Protein AF-A0A8T4JKY3-F1 (afdb_monomer)

Solvent-accessible surface area (backbone atoms only — not comparable to full-atom values): 20190 Å² total; per-residue (Å²): 104,76,77,50,57,41,21,54,50,43,50,54,49,42,61,64,51,51,77,48,50,68,14,26,30,65,44,53,45,42,74,53,98,48,27,38,34,43,32,32,39,73,95,54,82,44,34,37,38,35,39,51,40,19,42,71,39,55,39,84,76,79,78,89,60,59,92,76,62,51,72,57,37,52,49,47,37,69,52,38,46,66,13,29,29,71,43,67,45,60,51,79,49,42,43,32,43,36,37,34,30,44,26,52,58,93,94,35,83,39,62,33,38,43,37,40,37,29,55,80,80,35,44,42,37,38,32,24,63,48,83,44,92,90,83,46,69,49,70,66,16,23,68,42,52,73,63,78,48,78,56,96,91,52,63,48,52,68,75,37,61,82,73,79,79,91,70,97,61,32,81,91,78,53,55,69,63,64,54,39,54,49,38,71,68,62,79,56,64,26,46,28,58,21,39,12,63,57,58,34,37,34,64,72,49,20,49,49,23,23,56,76,54,74,46,69,50,75,40,52,79,80,48,73,68,60,47,48,47,34,52,56,38,46,51,50,56,74,71,50,81,73,52,17,27,27,46,101,64,36,57,36,50,76,62,56,96,85,59,75,65,52,76,35,92,38,64,30,56,21,43,32,74,69,66,38,79,74,68,95,71,73,48,76,68,52,58,54,53,52,53,54,50,49,49,57,52,51,50,52,50,48,53,50,48,52,50,50,51,49,50,50,52,51,52,48,52,53,49,47,55,47,60,78,39,40,69,63,54,51,48,42,54,49,30,52,73,73,73,44,82,61,85,54,85,42,63,71,49,72,42,84,91,78,71,47,75,43,72,51,81,83,131

Foldseek 3Di:
DQPADFLLSLLQQQVVCQVLQFWAFAFKAAQDLQWIWTWTDDPDIWIWIGGAAGDIFTAPDDDDGDPDGDPVRVVCCLWRHRWGFHGWDDDFSAQKIWTWTWDDDPNDIWTWIWIWHNPPVTKTFIWTWDADPPRDIDGIAGQDMSDWDDDPVDTDDHPHHDDDPDDCDGLVPDDLVSLLVQLVPVPDQWQLVSCCPSHSLHNVRSVVLCVVLVHDRGDRDDDSVSSSSSSVSSVVSSVDQFWWFEDPPAIDRHDDPPDDGHTDPGSNVRCCVVPVPPPPCPDPVNVVVVVVVVVVVVVVVVVVVVVVVVVVVVVVVVVVLCVVCVVLNVQCVVCVVVVHHRPDPQWDDADPVVRDTHGDDDD

Sequence (363 aa):
MKSELSAVDVHFLVRELQKLVGARVQRAYGLSQEEVYFQFHKEGKQLLRVKLPGMAYLAEHRPDFPKNPSGFIMFLRKRLNNARVKAIRQIGMDRIIIFELEGKFQEKIMNYELIIELVAPGNVLLIGQKPVKGGTWSDSVILHLLTPQSYKDRTLRGGIAYEAPPAPTNIKTDDENKLTDFVMNSGMDMLVKALAVGLSLGGEYAELVCKRAGLDKTKAKLEKADIKKAIAEAKKLLDDTAKPLTNEKEAILFPEKTTEGTHHETMSEALEEKFGDLKDESTPSEKKAKKGKKGTILEQQKQQQTGLETSAKENHRRGELIYENYQETQEIINQIKAGEEPSSKLYKKFDKKTGTITLEFKE

Mean predicted aligned error: 12.43 Å

pLDDT: mean 89.05, std 12.74, range [34.06, 98.88]

Nearest PDB structures (foldseek):
  5h3x-assembly1_A  TM=8.282E-01  e=7.490E-15  Streptococcus suis
  8s1u-assembly1_H  TM=7.018E-01  e=3.164E-16  Bacillus subtilis subsp. subtilis str. 168
  7aqd-assembly1_R  TM=6.594E-01  e=6.065E-14  Bacillus subtilis subsp. subtilis str. 168
  7asa-assembly1_0  TM=6.748E-01  e=4.412E-13  Bacillus subtilis subsp. subtilis str. 168
  8aaf-assembly1_a  TM=5.875E-01  e=7.149E-13  Saccharomyces cerevisiae

Radius of gyration: 27.67 Å; Cα contacts (8 Å, |Δi|>4): 592; chains: 1; bounding box: 79×57×60 Å

Structure (mmCIF, N/CA/C/O backbone):
data_AF-A0A8T4JKY3-F1
#
_entry.id   AF-A0A8T4JKY3-F1
#
loop_
_atom_site.group_PDB
_atom_site.id
_atom_site.type_symbol
_atom_site.label_atom_id
_atom_site.label_alt_id
_atom_site.label_comp_id
_atom_site.label_asym_id
_atom_site.label_entity_id
_atom_site.label_seq_id
_atom_site.pdbx_PDB_ins_code
_atom_site.Cartn_x
_atom_site.Cartn_y
_atom_site.Cartn_z
_atom_site.occupancy
_atom_site.B_iso_or_equiv
_atom_site.auth_seq_id
_atom_site.auth_comp_id
_atom_site.auth_asym_id
_atom_site.auth_atom_id
_atom_site.pdbx_PDB_model_num
ATOM 1 N N . MET A 1 1 ? -1.875 13.746 14.838 1.00 54.12 1 MET A N 1
ATOM 2 C CA . MET A 1 1 ? -1.817 13.939 13.379 1.00 54.12 1 MET A CA 1
ATOM 3 C C . MET A 1 1 ? -1.510 12.591 12.776 1.00 54.12 1 MET A C 1
ATOM 5 O O . MET A 1 1 ? -0.463 12.030 13.085 1.00 54.12 1 MET A O 1
ATOM 9 N N . LYS A 1 2 ? -2.436 12.062 11.984 1.00 67.00 2 LYS A N 1
ATOM 10 C CA . LYS A 1 2 ? -2.311 10.784 11.283 1.00 67.00 2 LYS A CA 1
ATOM 11 C C . LYS A 1 2 ? -1.143 10.812 10.288 1.00 67.00 2 LYS A C 1
ATOM 13 O O . LYS A 1 2 ? -1.292 11.269 9.166 1.00 67.00 2 LYS A O 1
ATOM 18 N N . SER A 1 3 ? 0.048 10.401 10.718 1.00 73.06 3 SER A N 1
ATOM 19 C CA . SER A 1 3 ? 1.258 10.403 9.879 1.00 73.06 3 SER A CA 1
ATOM 20 C C . SER A 1 3 ? 1.349 9.191 8.955 1.00 73.06 3 SER A C 1
ATOM 22 O O . SER A 1 3 ? 2.099 9.211 7.985 1.00 73.06 3 SER A O 1
ATOM 24 N N . GLU A 1 4 ? 0.593 8.139 9.263 1.00 88.69 4 GLU A N 1
ATOM 25 C CA . GLU A 1 4 ? 0.579 6.875 8.541 1.00 88.69 4 GLU A CA 1
ATOM 26 C C . GLU A 1 4 ? -0.850 6.336 8.487 1.00 88.69 4 GLU A C 1
ATOM 28 O O . GLU A 1 4 ? -1.637 6.515 9.420 1.00 88.69 4 GLU A O 1
ATOM 33 N N . LEU A 1 5 ? -1.165 5.631 7.409 1.00 93.50 5 LEU A N 1
ATOM 34 C CA . LEU A 1 5 ? -2.368 4.827 7.292 1.00 93.50 5 LEU A CA 1
ATOM 35 C C . LEU A 1 5 ? -2.224 3.573 8.161 1.00 93.50 5 LEU A C 1
ATOM 37 O O . LEU A 1 5 ? -1.173 2.932 8.174 1.00 93.50 5 LEU A O 1
ATOM 41 N N . SER A 1 6 ? -3.282 3.208 8.879 1.00 93.88 6 SER A N 1
ATOM 42 C CA . SER A 1 6 ? -3.463 1.899 9.510 1.00 93.88 6 SER A CA 1
ATOM 43 C C . SER A 1 6 ? -3.889 0.841 8.482 1.00 93.88 6 SER A C 1
ATOM 45 O O . SER A 1 6 ? -4.154 1.137 7.316 1.00 93.88 6 SER A O 1
ATOM 47 N N . ALA A 1 7 ? -3.996 -0.424 8.893 1.00 94.38 7 ALA A N 1
ATOM 48 C CA . ALA A 1 7 ? -4.519 -1.461 8.005 1.00 94.38 7 ALA A CA 1
ATOM 49 C C . ALA A 1 7 ? -6.005 -1.260 7.658 1.00 94.38 7 ALA A C 1
ATOM 51 O O . ALA A 1 7 ? -6.432 -1.624 6.562 1.00 94.38 7 ALA A O 1
ATOM 52 N N . VAL A 1 8 ? -6.786 -0.665 8.564 1.00 96.25 8 VAL A N 1
ATOM 53 C CA . VAL A 1 8 ? -8.189 -0.310 8.305 1.00 96.25 8 VAL A CA 1
ATOM 54 C C . VAL A 1 8 ? -8.259 0.827 7.285 1.00 96.25 8 VAL A C 1
ATOM 56 O O . VAL A 1 8 ? -9.027 0.745 6.335 1.00 96.25 8 VAL A O 1
ATOM 59 N N . ASP A 1 9 ? -7.391 1.832 7.395 1.00 96.88 9 ASP A N 1
ATOM 60 C CA . ASP A 1 9 ? -7.278 2.893 6.386 1.00 96.88 9 ASP A CA 1
ATOM 61 C C . ASP A 1 9 ? -6.956 2.327 4.998 1.00 96.88 9 ASP A C 1
ATOM 63 O O . ASP A 1 9 ? -7.609 2.658 4.012 1.00 96.88 9 ASP A O 1
ATOM 67 N N . VAL A 1 10 ? -5.982 1.413 4.920 1.00 97.62 10 VAL A N 1
ATOM 68 C CA . VAL A 1 10 ? -5.625 0.734 3.665 1.00 97.62 10 VAL A CA 1
ATOM 69 C C . VAL A 1 10 ? -6.796 -0.082 3.117 1.00 97.62 10 VAL A C 1
ATOM 71 O O . VAL A 1 10 ? -6.977 -0.134 1.902 1.00 97.62 10 VAL A O 1
ATOM 74 N N . HIS A 1 11 ? -7.627 -0.680 3.975 1.00 97.50 11 HIS A N 1
ATOM 75 C CA . HIS A 1 11 ? -8.835 -1.371 3.533 1.00 97.50 11 HIS A CA 1
ATOM 76 C C . HIS A 1 11 ? -9.798 -0.426 2.797 1.00 97.50 11 HIS A C 1
ATOM 78 O O . HIS A 1 11 ? -10.242 -0.753 1.692 1.00 97.50 11 HIS A O 1
ATOM 84 N N . PHE A 1 12 ? -10.077 0.750 3.366 1.00 97.88 12 PHE A N 1
ATOM 85 C CA . PHE A 1 12 ? -10.940 1.755 2.737 1.00 97.88 12 PHE A CA 1
ATOM 86 C C . PHE A 1 12 ? -10.311 2.364 1.486 1.00 97.88 12 PHE A C 1
ATOM 88 O O . PHE A 1 12 ? -10.990 2.491 0.466 1.00 97.88 12 PHE A O 1
ATOM 95 N N . LEU A 1 13 ? -9.005 2.628 1.508 1.00 98.19 13 LEU A N 1
ATOM 96 C CA . LEU A 1 13 ? -8.274 3.069 0.327 1.00 98.19 13 LEU A CA 1
ATOM 97 C C . LEU A 1 13 ? -8.373 2.037 -0.805 1.00 98.19 13 LEU A C 1
ATOM 99 O O . LEU A 1 13 ? -8.663 2.395 -1.938 1.00 98.19 13 LEU A O 1
ATOM 103 N N . VAL A 1 14 ? -8.185 0.743 -0.529 1.00 98.44 14 VAL A N 1
ATOM 104 C CA . VAL A 1 14 ? -8.307 -0.310 -1.551 1.00 98.44 14 VAL A CA 1
ATOM 105 C C . VAL A 1 14 ? -9.729 -0.397 -2.110 1.00 98.44 14 VAL A C 1
ATOM 107 O O . VAL A 1 14 ? -9.872 -0.647 -3.309 1.00 98.44 14 VAL A O 1
ATOM 110 N N . ARG A 1 15 ? -10.768 -0.166 -1.291 1.00 97.69 15 ARG A N 1
ATOM 111 C CA . ARG A 1 15 ? -12.161 -0.052 -1.766 1.00 97.69 15 ARG A CA 1
ATOM 112 C C . ARG A 1 15 ? -12.321 1.126 -2.729 1.00 97.69 15 ARG A C 1
ATOM 114 O O . ARG A 1 15 ? -12.889 0.949 -3.802 1.00 97.69 15 ARG A O 1
ATOM 121 N N . GLU A 1 16 ? -11.768 2.288 -2.394 1.00 97.44 16 GLU A N 1
ATOM 122 C CA . GLU A 1 16 ? -11.788 3.468 -3.266 1.00 97.44 16 GLU A CA 1
ATOM 123 C C . GLU A 1 16 ? -11.021 3.226 -4.580 1.00 97.44 16 GLU A C 1
ATOM 125 O O . GLU A 1 16 ? -11.503 3.532 -5.674 1.00 97.44 16 GLU A O 1
ATOM 130 N N . LEU A 1 17 ? -9.848 2.591 -4.493 1.00 98.25 17 LEU A N 1
ATOM 131 C CA . LEU A 1 17 ? -8.998 2.274 -5.639 1.00 98.25 17 LEU A CA 1
ATOM 132 C C . LEU A 1 17 ? -9.634 1.269 -6.606 1.00 98.25 17 LEU A C 1
ATOM 134 O O . LEU A 1 17 ? -9.173 1.187 -7.744 1.00 98.25 17 LEU A O 1
ATOM 138 N N . GLN A 1 18 ? -10.711 0.560 -6.236 1.00 98.06 18 GLN A N 1
ATOM 139 C CA . GLN A 1 18 ? -11.406 -0.359 -7.150 1.00 98.06 18 GLN A CA 1
ATOM 140 C C . GLN A 1 18 ? -11.869 0.322 -8.444 1.00 98.06 18 GLN A C 1
ATOM 142 O O . GLN A 1 18 ? -11.942 -0.336 -9.484 1.00 98.06 18 GLN A O 1
ATOM 147 N N . LYS A 1 19 ? -12.086 1.647 -8.448 1.00 96.56 19 LYS A N 1
ATOM 148 C CA . LYS A 1 19 ? -12.388 2.395 -9.683 1.00 96.56 19 LYS A CA 1
ATOM 149 C C . LYS A 1 19 ? -11.293 2.269 -10.753 1.00 96.56 19 LYS A C 1
ATOM 151 O O . LYS A 1 19 ? -11.585 2.351 -11.950 1.00 96.56 19 LYS A O 1
ATOM 156 N N . LEU A 1 20 ? -10.049 2.000 -10.341 1.00 98.25 20 LEU A N 1
ATOM 157 C CA . LEU A 1 20 ? -8.908 1.756 -11.222 1.00 98.25 20 LEU A CA 1
ATOM 158 C C . LEU A 1 20 ? -8.892 0.350 -11.835 1.00 98.25 20 LEU A C 1
ATOM 160 O O . LEU A 1 20 ? -8.099 0.112 -12.745 1.00 98.25 20 LEU A O 1
ATOM 164 N N . VAL A 1 21 ? -9.740 -0.590 -11.407 1.00 98.56 21 VAL A N 1
ATOM 165 C CA . VAL A 1 21 ? -9.825 -1.902 -12.062 1.00 98.56 21 VAL A CA 1
ATOM 166 C C . VAL A 1 21 ? -10.256 -1.716 -13.519 1.00 98.56 21 VAL A C 1
ATOM 168 O O . VAL A 1 21 ? -11.225 -1.020 -13.838 1.00 98.56 21 VAL A O 1
ATOM 171 N N . GLY A 1 22 ? -9.488 -2.307 -14.432 1.00 98.38 22 GLY A N 1
ATOM 172 C CA . GLY A 1 22 ? -9.610 -2.116 -15.874 1.00 98.38 22 GLY A CA 1
ATOM 173 C C . GLY A 1 22 ? -8.884 -0.888 -16.432 1.00 98.38 22 GLY A C 1
ATOM 174 O O . GLY A 1 22 ? -8.777 -0.783 -17.654 1.00 98.38 22 GLY A O 1
ATOM 175 N N . ALA A 1 23 ? -8.350 0.002 -15.589 1.00 98.50 23 ALA A N 1
ATOM 176 C CA . ALA A 1 23 ? -7.515 1.114 -16.032 1.00 98.50 23 ALA A CA 1
ATOM 177 C C . ALA A 1 23 ? -6.193 0.614 -16.623 1.00 98.50 23 ALA A C 1
ATOM 179 O O . ALA A 1 23 ? -5.734 -0.495 -16.335 1.00 98.50 23 ALA A O 1
ATOM 180 N N . ARG A 1 24 ? -5.551 1.452 -17.436 1.00 98.50 24 ARG A N 1
ATOM 181 C CA . ARG A 1 24 ? -4.208 1.197 -17.962 1.00 98.50 24 ARG A CA 1
ATOM 182 C C . ARG A 1 24 ? -3.172 2.052 -17.255 1.00 98.50 24 ARG A C 1
ATOM 184 O O . ARG A 1 24 ? -3.369 3.255 -17.096 1.00 98.50 24 ARG A O 1
ATOM 191 N N . VAL A 1 25 ? -2.055 1.445 -16.874 1.00 98.44 25 VAL A N 1
ATOM 192 C CA . VAL A 1 25 ? -0.883 2.152 -16.353 1.00 98.44 25 VAL A CA 1
ATOM 193 C C . VAL A 1 25 ? -0.269 2.960 -17.495 1.00 98.44 25 VAL A C 1
ATOM 195 O O . VAL A 1 25 ? 0.212 2.400 -18.477 1.00 98.44 25 VAL A O 1
ATOM 198 N N . GLN A 1 26 ? -0.278 4.285 -17.380 1.00 96.94 26 GLN A N 1
ATOM 199 C CA . GLN A 1 26 ? 0.367 5.164 -18.355 1.00 96.94 26 GLN A CA 1
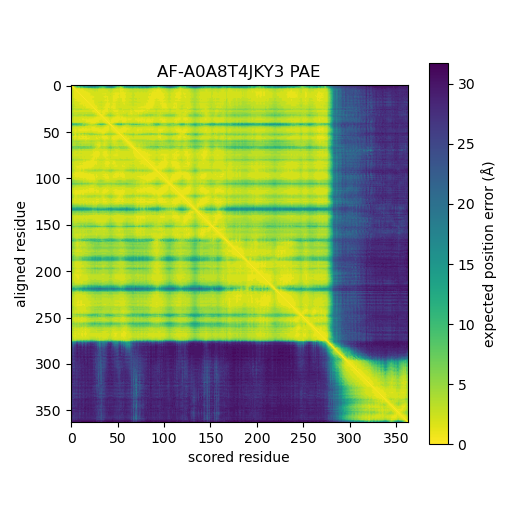ATOM 200 C C . GLN A 1 26 ? 1.837 5.369 -18.016 1.00 96.94 26 GLN A C 1
ATOM 202 O O . GLN A 1 26 ? 2.700 5.288 -18.888 1.00 96.94 26 GLN A O 1
ATOM 207 N N . ARG A 1 27 ? 2.142 5.683 -16.752 1.00 95.81 27 ARG A N 1
ATOM 208 C CA . ARG A 1 27 ? 3.512 6.024 -16.363 1.00 95.81 27 ARG A CA 1
ATOM 209 C C . ARG A 1 27 ? 3.727 5.932 -14.859 1.00 95.81 27 ARG A C 1
ATOM 211 O O . ARG A 1 27 ? 2.878 6.365 -14.091 1.00 95.81 27 ARG A O 1
ATOM 218 N N . ALA A 1 28 ? 4.901 5.450 -14.461 1.00 97.56 28 ALA A N 1
ATOM 219 C CA . ALA A 1 28 ? 5.423 5.612 -13.105 1.00 97.56 28 ALA A CA 1
ATOM 220 C C . ALA A 1 28 ? 6.352 6.837 -13.031 1.00 97.56 28 ALA A C 1
ATOM 222 O O . ALA A 1 28 ? 7.097 7.123 -13.979 1.00 97.56 28 ALA A O 1
ATOM 223 N N . TYR A 1 29 ? 6.352 7.547 -11.912 1.00 96.88 29 TYR A N 1
ATOM 224 C CA . TYR A 1 29 ? 7.250 8.661 -11.614 1.00 96.88 29 TYR A CA 1
ATOM 225 C C . TYR A 1 29 ? 7.860 8.474 -10.225 1.00 96.88 29 TYR A C 1
ATOM 227 O O . TYR A 1 29 ? 7.259 7.837 -9.368 1.00 96.88 29 TYR A O 1
ATOM 235 N N . GLY A 1 30 ? 9.053 9.022 -10.011 1.00 94.56 30 GLY A N 1
ATOM 236 C CA . GLY A 1 30 ? 9.657 9.135 -8.686 1.00 94.56 30 GLY A CA 1
ATOM 237 C C . GLY A 1 30 ? 9.910 10.605 -8.409 1.00 94.56 30 GLY A C 1
ATOM 238 O O . GLY A 1 30 ? 10.508 11.268 -9.255 1.00 94.56 30 GLY A O 1
ATOM 239 N N . LEU A 1 31 ? 9.422 11.102 -7.277 1.00 92.06 31 LEU A N 1
ATOM 240 C CA . LEU A 1 31 ? 9.665 12.463 -6.806 1.00 92.06 31 LEU A CA 1
ATOM 241 C C . LEU A 1 31 ? 10.903 12.507 -5.898 1.00 92.06 31 LEU A C 1
ATOM 243 O O . LEU A 1 31 ? 11.729 13.408 -6.017 1.00 92.06 31 LEU A O 1
ATOM 247 N N . SER A 1 32 ? 11.066 11.494 -5.044 1.00 89.12 32 SER A N 1
ATOM 248 C CA . SER A 1 32 ? 12.215 11.317 -4.149 1.00 89.12 32 SER A CA 1
ATOM 249 C C . SER A 1 32 ? 12.585 9.827 -4.031 1.00 89.12 32 SER A C 1
ATOM 251 O O . SER A 1 32 ? 12.074 8.999 -4.787 1.00 89.12 32 SER A O 1
ATOM 253 N N . GLN A 1 33 ? 13.487 9.469 -3.109 1.00 83.44 33 GLN A N 1
ATOM 254 C CA . GLN A 1 33 ? 13.805 8.061 -2.823 1.00 83.44 33 GLN A CA 1
ATOM 255 C C . GLN A 1 33 ? 12.648 7.302 -2.161 1.00 83.44 33 GLN A C 1
ATOM 257 O O . GLN A 1 33 ? 12.610 6.082 -2.256 1.00 83.44 33 GLN A O 1
ATOM 262 N N . GLU A 1 34 ? 11.710 8.011 -1.533 1.00 88.62 34 GLU A N 1
ATOM 263 C CA . GLU A 1 34 ? 10.604 7.431 -0.762 1.00 88.62 34 GLU A CA 1
ATOM 264 C C . GLU A 1 34 ? 9.237 7.804 -1.345 1.00 88.62 34 GLU A C 1
ATOM 266 O O . GLU A 1 34 ? 8.211 7.342 -0.864 1.00 88.62 34 GLU A O 1
ATOM 271 N N . GLU A 1 35 ? 9.190 8.621 -2.397 1.00 94.31 35 GLU A N 1
ATOM 272 C CA . GLU A 1 35 ? 7.935 9.112 -2.953 1.00 94.31 35 GLU A CA 1
ATOM 273 C C . GLU A 1 35 ? 7.819 8.800 -4.443 1.00 94.31 35 GLU A C 1
ATOM 275 O O . GLU A 1 35 ? 8.592 9.294 -5.274 1.00 94.31 35 GLU A O 1
ATOM 280 N N . VAL A 1 36 ? 6.836 7.967 -4.781 1.00 96.75 36 VAL A N 1
ATOM 281 C CA . VAL A 1 36 ? 6.567 7.494 -6.139 1.00 96.75 36 VAL A CA 1
ATOM 282 C C . VAL A 1 36 ? 5.115 7.737 -6.519 1.00 96.75 36 VAL A C 1
ATOM 284 O O . VAL A 1 36 ? 4.221 7.756 -5.679 1.00 96.75 36 VAL A O 1
ATOM 287 N N . TYR A 1 37 ? 4.881 7.915 -7.813 1.00 98.12 37 TYR A N 1
ATOM 288 C CA . TYR A 1 37 ? 3.555 8.162 -8.356 1.00 98.12 37 TYR A CA 1
ATOM 289 C C . TYR A 1 37 ? 3.254 7.202 -9.499 1.00 98.12 37 TYR A C 1
ATOM 291 O O . TYR A 1 37 ? 4.103 6.965 -10.365 1.00 98.12 37 TYR A O 1
ATOM 299 N N . PHE A 1 38 ? 2.023 6.707 -9.552 1.00 98.50 38 PHE A N 1
ATOM 300 C CA . PHE A 1 38 ? 1.518 5.873 -10.636 1.00 98.50 38 PHE A CA 1
ATOM 301 C C . PHE A 1 38 ? 0.353 6.571 -11.321 1.00 98.50 38 PHE A C 1
ATOM 303 O O . PHE A 1 38 ? -0.687 6.819 -10.720 1.00 98.50 38 PHE A O 1
ATOM 310 N N . GLN A 1 39 ? 0.531 6.890 -12.597 1.00 98.25 39 GLN A N 1
ATOM 311 C CA . GLN A 1 39 ? -0.513 7.481 -13.417 1.00 98.25 39 GLN A CA 1
ATOM 312 C C . GLN A 1 39 ? -1.249 6.383 -14.178 1.00 98.25 39 GLN A C 1
ATOM 314 O O . GLN A 1 39 ? -0.643 5.639 -14.956 1.00 98.25 39 GLN A O 1
ATOM 319 N N . PHE A 1 40 ? -2.560 6.337 -13.990 1.00 98.38 40 PHE A N 1
ATOM 320 C CA . PHE A 1 40 ? -3.485 5.425 -14.645 1.00 98.38 40 PHE A CA 1
ATOM 321 C C . PHE A 1 40 ? -4.444 6.190 -15.559 1.00 98.38 40 PHE A C 1
ATOM 323 O O . PHE A 1 40 ? -4.656 7.395 -15.402 1.00 98.38 40 PHE A O 1
ATOM 330 N N . HIS A 1 41 ? -5.041 5.476 -16.510 1.00 97.25 41 HIS A N 1
ATOM 331 C CA . HIS A 1 41 ? -6.078 6.007 -17.383 1.00 97.25 41 HIS A CA 1
ATOM 332 C C . HIS A 1 41 ? -7.217 5.013 -17.600 1.00 97.25 41 HIS A C 1
ATOM 334 O O . HIS A 1 41 ? -6.973 3.861 -17.969 1.00 97.25 41 HIS A O 1
ATOM 340 N N . LYS A 1 42 ? -8.452 5.480 -17.393 1.00 90.00 42 LYS A N 1
ATOM 341 C CA . LYS A 1 42 ? -9.693 4.750 -17.694 1.00 90.00 42 LYS A CA 1
ATOM 342 C C . LYS A 1 42 ? -10.734 5.711 -18.272 1.00 90.00 42 LYS A C 1
ATOM 344 O O . LYS A 1 42 ? -10.895 5.760 -19.481 1.00 90.00 42 LYS A O 1
ATOM 349 N N . GLU A 1 43 ? -11.320 6.543 -17.417 1.00 90.06 43 GLU A N 1
ATOM 350 C CA . GLU A 1 43 ? -12.267 7.620 -17.754 1.00 90.06 43 GLU A CA 1
ATOM 351 C C . GLU A 1 43 ? -11.657 8.972 -17.356 1.00 90.06 43 GLU A C 1
ATOM 353 O O . GLU A 1 43 ? -12.209 9.745 -16.585 1.00 90.06 43 GLU A O 1
ATOM 358 N N . GLY A 1 44 ? -10.424 9.210 -17.808 1.00 92.19 44 GLY A N 1
ATOM 359 C CA . GLY A 1 44 ? -9.602 10.332 -17.353 1.00 92.19 44 GLY A CA 1
ATOM 360 C C . GLY A 1 44 ? -8.303 9.874 -16.703 1.00 92.19 44 GLY A C 1
ATOM 361 O O . GLY A 1 44 ? -7.998 8.679 -16.645 1.00 92.19 44 GLY A O 1
ATOM 362 N N . LYS A 1 45 ? -7.473 10.839 -16.305 1.00 95.06 45 LYS A N 1
ATOM 363 C CA . LYS A 1 45 ? -6.206 10.566 -15.617 1.00 95.06 45 LYS A CA 1
ATOM 364 C C . LYS A 1 45 ? -6.485 10.377 -14.130 1.00 95.06 45 LYS A C 1
ATOM 366 O O . LYS A 1 45 ? -7.267 11.121 -13.553 1.00 95.06 45 LYS A O 1
ATOM 371 N N . GLN A 1 46 ? -5.844 9.385 -13.532 1.00 97.06 46 GLN A N 1
ATOM 372 C CA . GLN A 1 46 ? -5.843 9.154 -12.090 1.00 97.06 46 GLN A CA 1
ATOM 373 C C . GLN A 1 46 ? -4.390 9.033 -11.650 1.00 97.06 46 GLN A C 1
ATOM 375 O O . GLN A 1 46 ? -3.607 8.350 -12.318 1.00 97.06 46 GLN A O 1
ATOM 380 N N . LEU A 1 47 ? -4.013 9.709 -10.573 1.00 97.44 47 LEU A N 1
ATOM 381 C CA . LEU A 1 47 ? -2.632 9.772 -10.119 1.00 97.44 47 LEU A CA 1
ATOM 382 C C . LEU A 1 47 ? -2.547 9.224 -8.696 1.00 97.44 47 LEU A C 1
ATOM 384 O O . LEU A 1 47 ? -2.922 9.892 -7.751 1.00 97.44 47 LEU A O 1
ATOM 388 N N . LEU A 1 48 ? -2.054 8.002 -8.530 1.00 98.31 48 LEU A N 1
ATOM 389 C CA . LEU A 1 48 ? -1.794 7.445 -7.205 1.00 98.31 48 LEU A CA 1
ATOM 390 C C . LEU A 1 48 ? -0.463 7.991 -6.690 1.00 98.31 48 LEU A C 1
ATOM 392 O O . LEU A 1 48 ? 0.575 7.700 -7.288 1.00 98.31 48 LEU A O 1
ATOM 396 N N . ARG A 1 49 ? -0.490 8.738 -5.588 1.00 97.81 49 ARG A N 1
ATOM 397 C CA . ARG A 1 49 ? 0.687 9.118 -4.803 1.00 97.81 49 ARG A CA 1
ATOM 398 C C . ARG A 1 49 ? 0.979 8.016 -3.793 1.00 97.81 49 ARG A C 1
ATOM 400 O O . ARG A 1 49 ? 0.070 7.521 -3.133 1.00 97.81 49 ARG A O 1
ATOM 407 N N . VAL A 1 50 ? 2.247 7.648 -3.660 1.00 97.94 50 VAL A N 1
ATOM 408 C CA . VAL A 1 50 ? 2.753 6.732 -2.634 1.00 97.94 50 VAL A CA 1
ATOM 409 C C . VAL A 1 50 ? 3.949 7.405 -1.982 1.00 97.94 50 VAL A C 1
ATOM 411 O O . VAL A 1 50 ? 4.973 7.610 -2.633 1.00 97.94 50 VAL A O 1
ATOM 414 N N . LYS A 1 51 ? 3.819 7.748 -0.704 1.00 95.44 51 LYS A N 1
ATOM 415 C CA . LYS A 1 51 ? 4.874 8.340 0.115 1.00 95.44 51 LYS A CA 1
ATOM 416 C C . LYS A 1 51 ? 5.209 7.364 1.233 1.00 95.44 51 LYS A C 1
ATOM 418 O O . LYS A 1 51 ? 4.395 7.097 2.115 1.00 95.44 51 LYS A O 1
ATOM 423 N N . LEU A 1 52 ? 6.391 6.779 1.127 1.00 94.00 52 LEU A N 1
ATOM 424 C CA . LEU A 1 52 ? 6.877 5.752 2.022 1.00 94.00 52 LEU A CA 1
ATOM 425 C C . LEU A 1 52 ? 7.591 6.353 3.242 1.00 94.00 52 LEU A C 1
ATOM 427 O O . LEU A 1 52 ? 8.213 7.407 3.129 1.00 94.00 52 LEU A O 1
ATOM 431 N N . PRO A 1 53 ? 7.564 5.630 4.370 1.00 91.94 53 PRO A N 1
ATOM 432 C CA . PRO A 1 53 ? 6.521 4.664 4.703 1.00 91.94 53 PRO A CA 1
ATOM 433 C C . PRO A 1 53 ? 5.182 5.371 4.978 1.00 91.94 53 PRO A C 1
ATOM 435 O O . PRO A 1 53 ? 5.127 6.560 5.279 1.00 91.94 53 PRO A O 1
ATOM 438 N N . GLY A 1 54 ? 4.091 4.612 4.910 1.00 91.31 54 GLY A N 1
ATOM 439 C CA . GLY A 1 54 ? 2.859 4.974 5.605 1.00 91.31 54 GLY A CA 1
ATOM 440 C C . GLY A 1 54 ? 1.748 5.638 4.799 1.00 91.31 54 GLY A C 1
ATOM 441 O O . GLY A 1 54 ? 0.617 5.555 5.260 1.00 91.31 54 GLY A O 1
ATOM 442 N N . MET A 1 55 ? 1.982 6.244 3.631 1.00 94.31 55 MET A N 1
ATOM 443 C CA . MET A 1 55 ? 0.932 7.019 2.952 1.00 94.31 55 MET A CA 1
ATOM 444 C C . MET A 1 55 ? 0.741 6.632 1.483 1.00 94.31 55 MET A C 1
ATOM 446 O O . MET A 1 55 ? 1.694 6.532 0.711 1.00 94.31 55 MET A O 1
ATOM 450 N N . ALA A 1 56 ? -0.516 6.470 1.076 1.00 97.25 56 ALA A N 1
ATOM 451 C CA . ALA A 1 56 ? -0.907 6.368 -0.323 1.00 97.25 56 ALA A CA 1
ATOM 452 C C . ALA A 1 56 ? -2.330 6.902 -0.514 1.00 97.25 56 ALA A C 1
ATOM 454 O O . ALA A 1 56 ? -3.173 6.688 0.350 1.00 97.25 56 ALA A O 1
ATOM 455 N N . TYR A 1 57 ? -2.590 7.588 -1.624 1.00 97.31 57 TYR A N 1
ATOM 456 C CA . TYR A 1 57 ? -3.923 8.070 -2.001 1.00 97.31 57 TYR A CA 1
ATOM 457 C C . TYR A 1 57 ? -3.935 8.568 -3.449 1.00 97.31 57 TYR A C 1
ATOM 459 O O . TYR A 1 57 ? -2.880 8.755 -4.066 1.00 97.31 57 TYR A O 1
ATOM 467 N N . LEU A 1 58 ? -5.123 8.751 -4.022 1.00 97.31 58 LEU A N 1
ATOM 468 C CA . LEU A 1 58 ? -5.271 9.370 -5.335 1.00 97.31 58 LEU A CA 1
ATOM 469 C C . LEU A 1 58 ? -5.093 10.879 -5.216 1.00 97.31 58 LEU A C 1
ATOM 471 O O . LEU A 1 58 ? -5.958 11.573 -4.705 1.00 97.31 58 LEU A O 1
ATOM 475 N N . ALA A 1 59 ? -3.956 11.365 -5.688 1.00 95.12 59 ALA A N 1
ATOM 476 C CA . ALA A 1 59 ? -3.630 12.772 -5.666 1.00 95.12 59 ALA A CA 1
ATOM 477 C C . ALA A 1 59 ? -4.346 13.534 -6.781 1.00 95.12 59 ALA A C 1
ATOM 479 O O . ALA A 1 59 ? -4.441 13.066 -7.926 1.00 95.12 59 ALA A O 1
ATOM 480 N N . GLU A 1 60 ? -4.775 14.745 -6.451 1.00 91.50 60 GLU A N 1
ATOM 481 C CA . GLU A 1 60 ? -5.256 15.722 -7.427 1.00 91.50 60 GLU A CA 1
ATOM 482 C C . GLU A 1 60 ? -4.090 16.536 -7.988 1.00 91.50 60 GLU A C 1
ATOM 484 O O . GLU A 1 60 ? -4.003 16.779 -9.199 1.00 91.50 60 GLU A O 1
ATOM 489 N N . HIS A 1 61 ? -3.145 16.911 -7.121 1.00 88.44 61 HIS A N 1
ATOM 490 C CA . HIS A 1 61 ? -1.965 17.649 -7.525 1.00 88.44 61 HIS A CA 1
ATOM 491 C C . HIS A 1 61 ? -0.928 16.737 -8.190 1.00 88.44 61 HIS A C 1
ATOM 493 O O . HIS A 1 61 ? -0.519 15.695 -7.671 1.00 88.44 61 HIS A O 1
ATOM 499 N N . ARG A 1 62 ? -0.434 17.169 -9.354 1.00 90.06 62 ARG A N 1
ATOM 500 C CA . ARG A 1 62 ? 0.701 16.543 -10.033 1.00 90.06 62 ARG A CA 1
ATOM 501 C C . ARG A 1 62 ? 1.939 17.429 -9.871 1.00 90.06 62 ARG A C 1
ATOM 503 O O . ARG A 1 62 ? 2.012 18.436 -10.577 1.00 90.06 62 ARG A O 1
ATOM 510 N N . PRO A 1 63 ? 2.927 17.035 -9.049 1.00 91.12 63 PRO A N 1
ATOM 511 C CA . PRO A 1 63 ? 4.134 17.827 -8.868 1.00 91.12 63 PRO A CA 1
ATOM 512 C C . PRO A 1 63 ? 5.046 17.765 -10.098 1.00 91.12 63 PRO A C 1
ATOM 514 O O . PRO A 1 63 ? 4.916 16.902 -10.982 1.00 91.12 63 PRO A O 1
ATOM 517 N N . ASP A 1 64 ? 6.030 18.658 -10.120 1.00 89.88 64 ASP A N 1
ATOM 518 C CA . ASP A 1 64 ? 7.111 18.615 -11.094 1.00 89.88 64 ASP A CA 1
ATOM 519 C C . ASP A 1 64 ? 8.098 17.496 -10.759 1.00 89.88 64 ASP A C 1
ATOM 521 O O . ASP A 1 64 ? 8.857 17.541 -9.791 1.00 89.88 64 ASP A O 1
ATOM 525 N N . PHE A 1 65 ? 8.100 16.461 -11.596 1.00 91.12 65 PHE A N 1
ATOM 526 C CA . PHE A 1 65 ? 9.003 15.330 -11.426 1.00 91.12 65 PHE A CA 1
ATOM 527 C C . PHE A 1 65 ? 10.424 15.649 -11.919 1.00 91.12 65 PHE A C 1
ATOM 529 O O . PHE A 1 65 ? 10.584 16.294 -12.963 1.00 91.12 65 PHE A O 1
ATOM 536 N N . PRO A 1 66 ? 11.470 15.113 -11.260 1.00 87.62 66 PRO A N 1
ATOM 537 C CA . PRO A 1 66 ? 12.839 15.169 -11.757 1.00 87.62 66 PRO A CA 1
ATOM 538 C C . PRO A 1 66 ? 12.953 14.679 -13.207 1.00 87.62 66 PRO A C 1
ATOM 540 O O . PRO A 1 66 ? 12.354 13.670 -13.594 1.00 87.62 66 PRO A O 1
ATOM 543 N N . LYS A 1 67 ? 13.781 15.364 -14.008 1.00 86.25 67 LYS A N 1
ATOM 544 C CA . LYS A 1 67 ? 14.009 15.014 -15.424 1.00 86.25 67 LYS A CA 1
ATOM 545 C C . LYS A 1 67 ? 14.588 13.605 -15.591 1.00 86.25 67 LYS A C 1
ATOM 547 O O . LYS A 1 67 ? 14.204 12.892 -16.517 1.00 86.25 67 LYS A O 1
ATOM 552 N N . ASN A 1 68 ? 15.468 13.204 -14.672 1.00 87.00 68 ASN A N 1
ATOM 553 C CA . ASN A 1 68 ? 16.155 11.917 -14.691 1.00 87.00 68 ASN A CA 1
ATOM 554 C C . ASN A 1 68 ? 15.530 10.974 -13.647 1.00 87.00 68 ASN A C 1
ATOM 556 O O . ASN A 1 68 ? 15.824 11.109 -12.459 1.00 87.00 68 ASN A O 1
ATOM 560 N N . PRO A 1 69 ? 14.646 10.045 -14.053 1.00 88.44 69 PRO A N 1
ATOM 561 C CA . PRO A 1 69 ? 14.061 9.066 -13.140 1.00 88.44 69 PRO A CA 1
ATOM 562 C C . PRO A 1 69 ? 15.109 8.061 -12.641 1.00 88.44 69 PRO A C 1
ATOM 564 O O . PRO A 1 69 ? 16.081 7.770 -13.336 1.00 88.44 69 PRO A O 1
ATOM 567 N N . SER A 1 70 ? 14.870 7.464 -11.471 1.00 90.75 70 SER A N 1
ATOM 568 C CA . SER A 1 70 ? 15.707 6.368 -10.971 1.00 90.75 70 SER A CA 1
ATOM 569 C C . SER A 1 70 ? 15.613 5.120 -11.862 1.00 90.75 70 SER A C 1
ATOM 571 O O . SER A 1 70 ? 14.631 4.923 -12.590 1.00 90.75 70 SER A O 1
ATOM 573 N N . GLY A 1 71 ? 16.613 4.235 -11.766 1.00 91.69 71 GLY A N 1
ATOM 574 C CA . GLY A 1 71 ? 16.638 2.971 -12.514 1.00 91.69 71 GLY A CA 1
ATOM 575 C C . GLY A 1 71 ? 15.402 2.103 -12.261 1.00 91.69 71 GLY A C 1
ATOM 576 O O . GLY A 1 71 ? 14.832 1.556 -13.205 1.00 91.69 71 GLY A O 1
ATOM 577 N N . PHE A 1 72 ? 14.909 2.070 -11.019 1.00 95.50 72 PHE A N 1
ATOM 578 C CA . PHE A 1 72 ? 13.664 1.384 -10.674 1.00 95.50 72 PHE A CA 1
ATOM 579 C C . PHE A 1 72 ? 12.448 1.984 -11.397 1.00 95.50 72 PHE A C 1
ATOM 581 O O . PHE A 1 72 ? 11.673 1.254 -12.010 1.00 95.50 72 PHE A O 1
ATOM 588 N N . ILE A 1 73 ? 12.302 3.314 -11.420 1.00 96.94 73 ILE A N 1
ATOM 589 C CA . ILE A 1 73 ? 11.195 3.970 -12.135 1.00 96.94 73 ILE A CA 1
ATOM 590 C C . ILE A 1 73 ? 11.274 3.705 -13.643 1.00 96.94 73 ILE A C 1
ATOM 592 O O . ILE A 1 73 ? 10.251 3.448 -14.282 1.00 96.94 73 ILE A O 1
ATOM 596 N N . MET A 1 74 ? 12.473 3.727 -14.231 1.00 96.19 74 MET A N 1
ATOM 597 C CA . MET A 1 74 ? 12.660 3.345 -15.636 1.00 96.19 74 MET A CA 1
ATOM 598 C C . MET A 1 74 ? 12.288 1.882 -15.887 1.00 96.19 74 MET A C 1
ATOM 600 O O . MET A 1 74 ? 11.649 1.578 -16.897 1.00 96.19 74 MET A O 1
ATOM 604 N N . PHE A 1 75 ? 12.635 0.987 -14.963 1.00 97.06 75 PHE A N 1
ATOM 605 C CA . PHE A 1 75 ? 12.272 -0.422 -15.030 1.00 97.06 75 PHE A CA 1
ATOM 606 C C . PHE A 1 75 ? 10.751 -0.618 -15.023 1.00 97.06 75 PHE A C 1
ATOM 608 O O . PHE A 1 75 ? 10.218 -1.294 -15.907 1.00 97.06 75 PHE A O 1
ATOM 615 N N . LEU A 1 76 ? 10.044 0.038 -14.096 1.00 97.88 76 LEU A N 1
ATOM 616 C CA . LEU A 1 76 ? 8.580 0.028 -14.041 1.00 97.88 76 LEU A CA 1
ATOM 617 C C . LEU A 1 76 ? 7.972 0.554 -15.342 1.00 97.88 76 LEU A C 1
ATOM 619 O O . LEU A 1 76 ? 7.096 -0.093 -15.905 1.00 97.88 76 LEU A O 1
ATOM 623 N N . ARG A 1 77 ? 8.474 1.677 -15.877 1.00 97.00 77 ARG A N 1
ATOM 624 C CA . ARG A 1 77 ? 8.013 2.217 -17.170 1.00 97.00 77 ARG A CA 1
ATOM 625 C C . ARG A 1 77 ? 8.178 1.204 -18.300 1.00 97.00 77 ARG A C 1
ATOM 627 O O . ARG A 1 77 ? 7.265 1.046 -19.096 1.00 97.00 77 ARG A O 1
ATOM 634 N N . LYS A 1 78 ? 9.305 0.492 -18.365 1.00 95.69 78 LYS A N 1
ATOM 635 C CA . LYS A 1 78 ? 9.552 -0.517 -19.408 1.00 95.69 78 LYS A CA 1
ATOM 636 C C . LYS A 1 78 ? 8.609 -1.722 -19.299 1.00 95.69 78 LYS A C 1
ATOM 638 O O . LYS A 1 78 ? 8.240 -2.289 -20.321 1.00 95.69 78 LYS A O 1
ATOM 643 N N . ARG A 1 79 ? 8.264 -2.143 -18.079 1.00 95.81 79 ARG A N 1
ATOM 644 C CA . ARG A 1 79 ? 7.474 -3.361 -17.821 1.00 95.81 79 ARG A CA 1
ATOM 645 C C . ARG A 1 79 ? 5.967 -3.130 -17.801 1.00 95.81 79 ARG A C 1
ATOM 647 O O . ARG A 1 79 ? 5.223 -3.993 -18.253 1.00 95.81 79 ARG A O 1
ATOM 654 N N . LEU A 1 80 ? 5.539 -1.993 -17.261 1.00 97.75 80 LEU A N 1
ATOM 655 C CA . LEU A 1 80 ? 4.140 -1.702 -16.957 1.00 97.75 80 LEU A CA 1
ATOM 656 C C . LEU A 1 80 ? 3.487 -0.736 -17.939 1.00 97.75 80 LEU A C 1
ATOM 658 O O . LEU A 1 80 ? 2.302 -0.459 -17.789 1.00 97.75 80 LEU A O 1
ATOM 662 N N . ASN A 1 81 ? 4.212 -0.197 -18.924 1.00 94.81 81 ASN A N 1
ATOM 663 C CA . ASN A 1 81 ? 3.598 0.700 -19.899 1.00 94.81 81 ASN A CA 1
ATOM 664 C C . ASN A 1 81 ? 2.396 0.025 -20.570 1.00 94.81 81 ASN A C 1
ATOM 666 O O . ASN A 1 81 ? 2.522 -1.049 -21.158 1.00 94.81 81 ASN A O 1
ATOM 670 N N . ASN A 1 82 ? 1.242 0.681 -20.483 1.00 96.94 82 ASN A N 1
ATOM 671 C CA . ASN A 1 82 ? -0.034 0.208 -21.003 1.00 96.94 82 ASN A CA 1
ATOM 672 C C . ASN A 1 82 ? -0.541 -1.113 -20.383 1.00 96.94 82 ASN A C 1
ATOM 674 O O . ASN A 1 82 ? -1.472 -1.715 -20.922 1.00 96.94 82 ASN A O 1
ATOM 678 N N . ALA A 1 83 ? 0.034 -1.564 -19.261 1.00 98.44 83 ALA A N 1
ATOM 679 C CA . ALA A 1 83 ? -0.467 -2.722 -18.527 1.00 98.44 83 ALA A CA 1
ATOM 680 C C . ALA A 1 83 ? -1.854 -2.418 -17.948 1.00 98.44 83 ALA A C 1
ATOM 682 O O . ALA A 1 83 ? -2.102 -1.323 -17.439 1.00 98.44 83 ALA A O 1
ATOM 683 N N . ARG A 1 84 ? -2.768 -3.380 -18.039 1.00 98.69 84 ARG A N 1
ATOM 684 C CA . ARG A 1 84 ? -4.134 -3.280 -17.531 1.00 98.69 84 ARG A CA 1
ATOM 685 C C . ARG A 1 84 ? -4.181 -3.729 -16.078 1.00 98.69 84 ARG A C 1
ATOM 687 O O . ARG A 1 84 ? -3.701 -4.810 -15.759 1.00 98.69 84 ARG A O 1
ATOM 694 N N . VAL A 1 85 ? -4.828 -2.944 -15.226 1.00 98.81 85 VAL A N 1
ATOM 695 C CA . VAL A 1 85 ? -5.157 -3.345 -13.857 1.00 98.81 85 VAL A CA 1
ATOM 696 C C . VAL A 1 85 ? -6.255 -4.406 -13.897 1.00 98.81 85 VAL A C 1
ATOM 698 O O . VAL A 1 85 ? -7.346 -4.153 -14.413 1.00 98.81 85 VAL A O 1
ATOM 701 N N . LYS A 1 86 ? -5.962 -5.597 -13.379 1.00 98.75 86 LYS A N 1
ATOM 702 C CA . LYS A 1 86 ? -6.883 -6.738 -13.312 1.00 98.75 86 LYS A CA 1
ATOM 703 C C . LYS A 1 86 ? -7.607 -6.788 -11.976 1.00 98.75 86 LYS A C 1
ATOM 705 O O . LYS A 1 86 ? -8.822 -6.941 -11.965 1.00 98.75 86 LYS A O 1
ATOM 710 N N . ALA A 1 87 ? -6.870 -6.595 -10.890 1.00 98.81 87 ALA A N 1
ATOM 711 C CA . ALA A 1 87 ? -7.403 -6.552 -9.539 1.00 98.81 87 ALA A CA 1
ATOM 712 C C . ALA A 1 87 ? -6.532 -5.661 -8.651 1.00 98.81 87 ALA A C 1
ATOM 714 O O . ALA A 1 87 ? -5.359 -5.417 -8.945 1.00 98.81 87 ALA A O 1
ATOM 715 N N . ILE A 1 88 ? -7.123 -5.169 -7.565 1.00 98.81 88 ILE A N 1
ATOM 716 C CA . ILE A 1 88 ? -6.419 -4.443 -6.509 1.00 98.81 88 ILE A 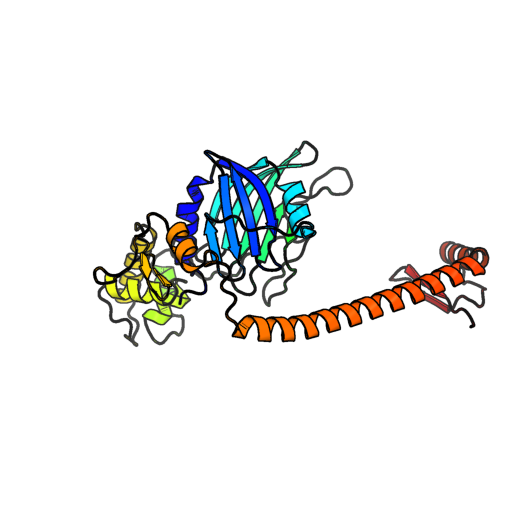CA 1
ATOM 717 C C . ILE A 1 88 ? -6.888 -5.027 -5.189 1.00 98.81 88 ILE A C 1
ATOM 719 O O . ILE A 1 88 ? -8.092 -5.077 -4.933 1.00 98.81 88 ILE A O 1
ATOM 723 N N . ARG A 1 89 ? -5.952 -5.468 -4.354 1.00 98.00 89 ARG A N 1
ATOM 724 C CA . ARG A 1 89 ? -6.265 -6.101 -3.073 1.00 98.00 89 ARG A CA 1
ATOM 725 C C . ARG A 1 89 ? -5.293 -5.682 -1.985 1.00 98.00 89 ARG A C 1
ATOM 727 O O . ARG A 1 89 ? -4.152 -5.317 -2.250 1.00 98.00 89 ARG A O 1
ATOM 734 N N . GLN A 1 90 ? -5.760 -5.777 -0.751 1.00 97.12 90 GLN A N 1
ATOM 735 C CA . GLN A 1 90 ? -4.931 -5.703 0.444 1.00 97.12 90 GLN A CA 1
ATOM 736 C C . GLN A 1 90 ? -4.472 -7.115 0.827 1.00 97.12 90 GLN A C 1
ATOM 738 O O . GLN A 1 90 ? -5.245 -8.066 0.685 1.00 97.12 90 GLN A O 1
ATOM 743 N N . ILE A 1 91 ? -3.252 -7.267 1.346 1.00 93.94 91 ILE A N 1
ATOM 744 C CA . ILE A 1 91 ? -2.846 -8.525 1.991 1.00 93.94 91 ILE A CA 1
ATOM 745 C C . ILE A 1 91 ? -3.398 -8.546 3.420 1.00 93.94 91 ILE A C 1
ATOM 747 O O . ILE A 1 91 ? -2.970 -7.764 4.265 1.00 93.94 91 ILE A O 1
ATOM 751 N N . GLY A 1 92 ? -4.353 -9.441 3.685 1.00 90.38 92 GLY A N 1
ATOM 752 C CA . GLY A 1 92 ? -4.949 -9.624 5.011 1.00 90.38 92 GLY A CA 1
ATOM 753 C C . GLY A 1 92 ? -5.473 -8.324 5.634 1.00 90.38 92 GLY A C 1
ATOM 754 O O . GLY A 1 92 ? -6.258 -7.593 5.019 1.00 90.38 92 GLY A O 1
ATOM 755 N N . MET A 1 93 ? -5.015 -8.056 6.858 1.00 91.88 93 MET A N 1
ATOM 756 C CA . MET A 1 93 ? -5.135 -6.772 7.557 1.00 91.88 93 MET A CA 1
ATOM 757 C C . MET A 1 93 ? -3.750 -6.155 7.789 1.00 91.88 93 MET A C 1
ATOM 759 O O . MET A 1 93 ? -3.442 -5.676 8.875 1.00 91.88 93 MET A O 1
ATOM 763 N N . ASP A 1 94 ? -2.907 -6.173 6.758 1.00 92.75 94 ASP A N 1
ATOM 764 C CA . ASP A 1 94 ? -1.616 -5.489 6.753 1.00 92.75 94 ASP A CA 1
ATOM 765 C C . ASP A 1 94 ? -1.665 -4.245 5.851 1.00 92.75 94 ASP A C 1
ATOM 767 O O . ASP A 1 94 ? -2.572 -4.062 5.034 1.00 92.75 94 ASP A O 1
ATOM 771 N N . ARG A 1 95 ? -0.680 -3.360 5.973 1.00 95.62 95 ARG A N 1
ATOM 772 C CA . ARG A 1 95 ? -0.567 -2.118 5.201 1.00 95.62 95 ARG A CA 1
ATOM 773 C C . ARG A 1 95 ? 0.158 -2.362 3.880 1.00 95.62 95 ARG A C 1
ATOM 775 O O . ARG A 1 95 ? 1.125 -1.677 3.546 1.00 95.62 95 ARG A O 1
ATOM 782 N N . ILE A 1 96 ? -0.302 -3.377 3.151 1.00 97.56 96 ILE A N 1
ATOM 783 C CA . ILE A 1 96 ? 0.280 -3.822 1.886 1.00 97.56 96 ILE A CA 1
ATOM 784 C C . ILE A 1 96 ? -0.805 -3.874 0.818 1.00 97.56 96 ILE A C 1
ATOM 786 O O . ILE A 1 96 ? -1.808 -4.575 0.972 1.00 97.56 96 ILE A O 1
ATOM 790 N N . ILE A 1 97 ? -0.578 -3.146 -0.273 1.00 98.69 97 ILE A N 1
ATOM 791 C CA . ILE A 1 97 ? -1.476 -3.069 -1.426 1.00 98.69 97 ILE A CA 1
ATOM 792 C C . ILE A 1 97 ? -0.828 -3.812 -2.591 1.00 98.69 97 ILE A C 1
ATOM 794 O O . ILE A 1 97 ? 0.334 -3.570 -2.916 1.00 98.69 97 ILE A O 1
ATOM 798 N N . ILE A 1 98 ? -1.590 -4.689 -3.238 1.00 98.81 98 ILE A N 1
ATOM 799 C CA . ILE A 1 98 ? -1.186 -5.391 -4.454 1.00 98.81 98 ILE A CA 1
ATOM 800 C C . ILE A 1 98 ? -2.077 -4.941 -5.602 1.00 98.81 98 ILE A C 1
ATOM 802 O O . ILE A 1 98 ? -3.300 -5.066 -5.539 1.00 98.81 98 ILE A O 1
ATOM 806 N N . PHE A 1 99 ? -1.441 -4.471 -6.671 1.00 98.88 99 PHE A N 1
ATOM 807 C CA . PHE A 1 99 ? -2.056 -4.334 -7.983 1.00 98.88 99 PHE A CA 1
ATOM 808 C C . PHE A 1 99 ? -1.666 -5.542 -8.831 1.00 98.88 99 PHE A C 1
ATOM 810 O O . PHE A 1 99 ? -0.489 -5.731 -9.140 1.00 98.88 99 PHE A O 1
ATOM 817 N N . GLU A 1 100 ? -2.654 -6.323 -9.249 1.00 98.81 100 GLU A N 1
ATOM 818 C CA . GLU A 1 100 ? -2.481 -7.370 -10.251 1.00 98.81 100 GLU A CA 1
ATOM 819 C C . GLU A 1 100 ? -2.625 -6.740 -11.635 1.00 98.81 100 GLU A C 1
ATOM 821 O O . GLU A 1 100 ? -3.634 -6.098 -11.946 1.00 98.81 100 GLU A O 1
ATOM 826 N N . LEU A 1 101 ? -1.594 -6.879 -12.462 1.00 98.81 101 LEU A N 1
ATOM 827 C CA . LEU A 1 101 ? -1.466 -6.187 -13.738 1.00 98.81 101 LEU A CA 1
ATOM 828 C C . LEU A 1 101 ? -1.208 -7.190 -14.863 1.00 98.81 101 LEU A C 1
ATOM 830 O O . LEU A 1 101 ? -0.389 -8.092 -14.730 1.00 98.81 101 LEU A O 1
ATOM 834 N N . GLU A 1 102 ? -1.841 -6.979 -16.009 1.00 98.62 102 GLU A N 1
ATOM 835 C CA . GLU A 1 102 ? -1.602 -7.743 -17.234 1.00 98.62 102 GLU A CA 1
ATOM 836 C C . GLU A 1 102 ? -1.007 -6.805 -18.286 1.00 98.62 102 GLU A C 1
ATOM 838 O O . GLU A 1 102 ? -1.628 -5.818 -18.684 1.00 98.62 102 GLU A O 1
ATOM 843 N N . GLY A 1 103 ? 0.219 -7.072 -18.717 1.00 96.88 103 GLY A N 1
ATOM 844 C CA . GLY A 1 103 ? 0.939 -6.255 -19.688 1.00 96.88 103 GLY A CA 1
ATOM 845 C C . GLY A 1 103 ? 1.525 -7.081 -20.824 1.00 96.88 103 GLY A C 1
ATOM 846 O O . GLY A 1 103 ? 1.284 -8.280 -20.942 1.00 96.88 103 GLY A O 1
ATOM 847 N N . LYS A 1 104 ? 2.335 -6.430 -21.660 1.00 94.62 104 LYS A N 1
ATOM 848 C CA . LYS A 1 104 ? 3.127 -7.101 -22.693 1.00 94.62 104 LYS A CA 1
ATOM 849 C C . LYS A 1 104 ? 4.606 -6.806 -22.507 1.00 94.62 104 LYS A C 1
ATOM 851 O O . LYS A 1 104 ? 4.982 -5.672 -22.222 1.00 94.62 104 LYS A O 1
ATOM 856 N N . PHE A 1 105 ? 5.452 -7.813 -22.693 1.00 93.62 105 PHE A N 1
ATOM 857 C CA . PHE A 1 105 ? 6.901 -7.638 -22.737 1.00 93.62 105 PHE A CA 1
ATOM 858 C C . PHE A 1 105 ? 7.509 -8.648 -23.706 1.00 93.62 105 PHE A C 1
ATOM 860 O O . PHE A 1 105 ? 7.278 -9.844 -23.563 1.00 93.62 105 PHE A O 1
ATOM 867 N N . GLN A 1 106 ? 8.281 -8.164 -24.686 1.00 90.38 106 GLN A N 1
ATOM 868 C CA . GLN A 1 106 ? 8.837 -8.994 -25.767 1.00 90.38 106 GLN A CA 1
ATOM 869 C C . GLN A 1 106 ? 7.747 -9.822 -26.479 1.00 90.38 106 GLN A C 1
ATOM 871 O O . GLN A 1 106 ? 7.862 -11.038 -26.593 1.00 90.38 106 GLN A O 1
ATOM 876 N N . GLU A 1 107 ? 6.656 -9.159 -26.888 1.00 88.94 107 GLU A N 1
ATOM 877 C CA . GLU A 1 107 ? 5.475 -9.747 -27.556 1.00 88.94 107 GLU A CA 1
ATOM 878 C C . GLU A 1 107 ? 4.704 -10.829 -26.778 1.00 88.94 107 GLU A C 1
ATOM 880 O O . GLU A 1 107 ? 3.699 -11.347 -27.264 1.00 88.94 107 GLU A O 1
ATOM 885 N N . LYS A 1 108 ? 5.097 -11.130 -25.536 1.00 91.62 108 LYS A N 1
ATOM 886 C CA . LYS A 1 108 ? 4.374 -12.051 -24.654 1.00 91.62 108 LYS A CA 1
ATOM 887 C C . LYS A 1 108 ? 3.459 -11.307 -23.697 1.00 91.62 108 LYS A C 1
ATOM 889 O O . LYS A 1 108 ? 3.802 -10.228 -23.210 1.00 91.62 108 LYS A O 1
ATOM 894 N N . ILE A 1 109 ? 2.301 -11.905 -23.425 1.00 95.62 109 ILE A N 1
ATOM 895 C CA . ILE A 1 109 ? 1.411 -11.476 -22.345 1.00 95.62 109 ILE A CA 1
ATOM 896 C C . ILE A 1 109 ? 2.078 -11.845 -21.024 1.00 95.62 109 ILE A C 1
ATOM 898 O O . ILE A 1 109 ? 2.499 -12.984 -20.837 1.00 95.62 109 ILE A O 1
ATOM 902 N N . MET A 1 110 ? 2.176 -10.869 -20.130 1.00 96.62 110 MET A N 1
ATOM 903 C CA . MET A 1 110 ? 2.827 -11.004 -18.835 1.00 96.62 110 MET A CA 1
ATOM 904 C C . MET A 1 110 ? 1.858 -10.624 -17.728 1.00 96.62 110 MET A C 1
ATOM 906 O O . MET A 1 110 ? 1.225 -9.571 -17.804 1.00 96.62 110 MET A O 1
ATOM 910 N N . ASN A 1 111 ? 1.824 -11.432 -16.674 1.00 98.06 111 ASN A N 1
ATOM 911 C CA . ASN A 1 111 ? 1.178 -11.071 -15.420 1.00 98.06 111 ASN A CA 1
ATOM 912 C C . ASN A 1 111 ? 2.229 -10.516 -14.457 1.00 98.06 111 ASN A C 1
ATOM 914 O O . ASN A 1 111 ? 3.329 -11.064 -14.340 1.00 98.06 111 ASN A O 1
ATOM 918 N N . TYR A 1 112 ? 1.884 -9.423 -13.790 1.00 98.62 112 TYR A N 1
ATOM 919 C CA . TYR A 1 112 ? 2.717 -8.767 -12.799 1.00 98.62 112 TYR A CA 1
ATOM 920 C C . TYR A 1 112 ? 1.925 -8.507 -11.523 1.00 98.62 112 TYR A C 1
ATOM 922 O O . TYR A 1 112 ? 0.726 -8.242 -11.575 1.00 98.62 112 TYR A O 1
ATOM 930 N N . GLU A 1 113 ? 2.629 -8.470 -10.398 1.00 98.75 113 GLU A N 1
ATOM 931 C CA . GLU A 1 113 ? 2.110 -7.905 -9.155 1.00 98.75 113 GLU A CA 1
ATOM 932 C C . GLU A 1 113 ? 2.973 -6.701 -8.774 1.00 98.75 113 GLU A C 1
ATOM 934 O O . GLU A 1 113 ? 4.181 -6.825 -8.559 1.00 98.75 113 GLU A O 1
ATOM 939 N N . LEU A 1 114 ? 2.366 -5.515 -8.734 1.00 98.81 114 LEU A N 1
ATOM 940 C CA . LEU A 1 114 ? 2.986 -4.324 -8.165 1.00 98.81 114 LEU A CA 1
ATOM 941 C C . LEU A 1 114 ? 2.587 -4.257 -6.690 1.00 98.81 114 LEU A C 1
ATOM 943 O O . LEU A 1 114 ? 1.424 -4.009 -6.369 1.00 98.81 114 LEU A O 1
ATOM 947 N N . ILE A 1 115 ? 3.561 -4.484 -5.814 1.00 98.69 115 ILE A N 1
ATOM 948 C CA . ILE A 1 115 ? 3.383 -4.480 -4.364 1.00 98.69 115 ILE A CA 1
ATOM 949 C C . ILE A 1 115 ? 3.832 -3.138 -3.803 1.00 98.69 115 ILE A C 1
ATOM 951 O O . ILE A 1 115 ? 4.934 -2.677 -4.101 1.00 98.69 115 ILE A O 1
ATOM 955 N N . ILE A 1 116 ? 2.995 -2.539 -2.964 1.00 98.69 116 ILE A N 1
ATOM 956 C CA . ILE A 1 116 ? 3.294 -1.338 -2.186 1.00 98.69 116 ILE A CA 1
ATOM 957 C C . ILE A 1 116 ? 3.199 -1.720 -0.709 1.00 98.69 116 ILE A C 1
ATOM 959 O O . ILE A 1 116 ? 2.103 -1.946 -0.199 1.00 98.69 116 ILE A O 1
ATOM 963 N N . GLU A 1 117 ? 4.342 -1.802 -0.031 1.00 97.56 117 GLU A N 1
ATOM 964 C CA . GLU A 1 117 ? 4.417 -2.011 1.415 1.00 97.56 117 GLU A CA 1
ATOM 965 C C . GLU A 1 117 ? 4.541 -0.651 2.107 1.00 97.56 117 GLU A C 1
ATOM 967 O O . GLU A 1 117 ? 5.537 0.048 1.933 1.00 97.56 117 GLU A O 1
ATOM 972 N N . LEU A 1 118 ? 3.534 -0.264 2.892 1.00 96.50 118 LEU A N 1
ATOM 973 C CA . LEU A 1 118 ? 3.529 1.006 3.625 1.00 96.50 118 LEU A CA 1
ATOM 974 C C . LEU A 1 118 ? 4.096 0.869 5.047 1.00 96.50 118 LEU A C 1
ATOM 976 O O . LEU A 1 118 ? 4.294 1.879 5.715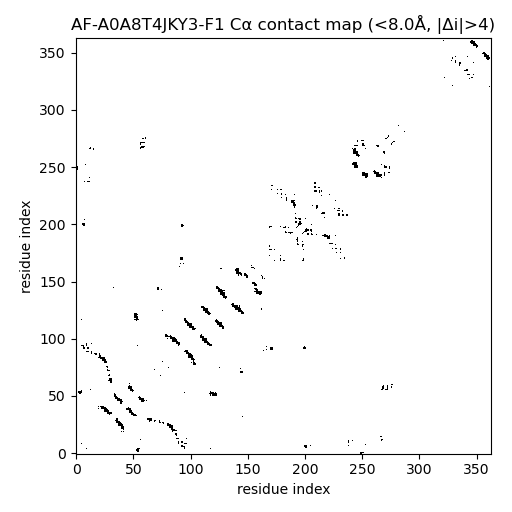 1.00 96.50 118 LEU A O 1
ATOM 980 N N . VAL A 1 119 ? 4.366 -0.351 5.520 1.00 91.00 119 VAL A N 1
ATOM 981 C CA . VAL A 1 119 ? 4.976 -0.600 6.836 1.00 91.00 119 VAL A CA 1
ATOM 982 C C . VAL A 1 119 ? 6.441 -0.178 6.814 1.00 91.00 119 VAL A C 1
ATOM 984 O O . VAL A 1 119 ? 7.185 -0.643 5.956 1.00 91.00 119 VAL A O 1
ATOM 987 N N . ALA A 1 120 ? 6.862 0.660 7.767 1.00 88.31 120 ALA A N 1
ATOM 988 C CA . ALA A 1 120 ? 8.240 1.134 7.883 1.00 88.31 120 ALA A CA 1
ATOM 989 C C . ALA A 1 120 ? 9.268 -0.016 7.840 1.00 88.31 120 ALA A C 1
ATOM 991 O O . ALA A 1 120 ? 9.095 -1.012 8.549 1.00 88.31 120 ALA A O 1
ATOM 992 N N . PRO A 1 121 ? 10.344 0.111 7.037 1.00 90.50 121 PRO A N 1
ATOM 993 C CA . PRO A 1 121 ? 10.777 1.293 6.265 1.00 90.50 121 PRO A CA 1
ATOM 994 C C . PRO A 1 121 ? 9.990 1.587 4.969 1.00 90.50 121 PRO A C 1
ATOM 996 O O . PRO A 1 121 ? 10.195 2.631 4.360 1.00 90.50 121 PRO A O 1
ATOM 999 N N . GLY A 1 122 ? 9.078 0.712 4.553 1.00 94.44 122 GLY A N 1
ATOM 1000 C CA . GLY A 1 122 ? 8.280 0.851 3.337 1.00 94.44 122 GLY A CA 1
ATOM 1001 C C . GLY A 1 122 ? 9.023 0.379 2.089 1.00 94.44 122 GLY A C 1
ATOM 1002 O O . GLY A 1 122 ? 10.257 0.332 2.050 1.00 94.44 122 GLY A O 1
ATOM 1003 N N . ASN A 1 123 ? 8.280 -0.024 1.058 1.00 97.00 123 ASN A N 1
ATOM 1004 C CA . ASN A 1 123 ? 8.867 -0.455 -0.208 1.00 97.00 123 ASN A CA 1
ATOM 1005 C C . ASN A 1 123 ? 7.855 -0.462 -1.358 1.00 97.00 123 ASN A C 1
ATOM 1007 O O . ASN A 1 123 ? 6.646 -0.552 -1.151 1.00 97.00 123 ASN A O 1
ATOM 1011 N N . VAL A 1 124 ? 8.369 -0.452 -2.588 1.00 98.38 124 VAL A N 1
ATOM 1012 C CA . VAL A 1 124 ? 7.593 -0.777 -3.789 1.00 98.38 124 VAL A CA 1
ATOM 1013 C C . VAL A 1 124 ? 8.342 -1.831 -4.589 1.00 98.38 124 VAL A C 1
ATOM 1015 O O . VAL A 1 124 ? 9.528 -1.669 -4.881 1.00 98.38 124 VAL A O 1
ATOM 1018 N N . LEU A 1 125 ? 7.655 -2.909 -4.960 1.00 98.31 125 LEU A N 1
ATOM 1019 C CA . LEU A 1 125 ? 8.227 -4.050 -5.668 1.00 98.31 125 LEU A CA 1
ATOM 1020 C C . LEU A 1 125 ? 7.409 -4.373 -6.913 1.00 98.31 125 LEU A C 1
ATOM 1022 O O . LEU A 1 125 ? 6.187 -4.260 -6.906 1.00 98.31 125 LEU A O 1
ATOM 1026 N N . LEU A 1 126 ? 8.082 -4.825 -7.968 1.00 98.75 126 LEU A N 1
ATOM 1027 C CA . LEU A 1 126 ? 7.434 -5.450 -9.112 1.00 98.75 126 LEU A CA 1
ATOM 1028 C C . LEU A 1 126 ? 7.798 -6.929 -9.156 1.00 98.75 126 LEU A C 1
ATOM 1030 O O . LEU A 1 126 ? 8.974 -7.271 -9.290 1.00 98.75 126 LEU A O 1
ATOM 1034 N N . ILE A 1 127 ? 6.789 -7.785 -9.101 1.00 98.62 127 ILE A N 1
ATOM 1035 C CA . ILE A 1 127 ? 6.904 -9.234 -9.243 1.00 98.62 127 ILE A CA 1
ATOM 1036 C C . ILE A 1 127 ? 6.445 -9.637 -10.638 1.00 98.62 127 ILE A C 1
ATOM 1038 O O . ILE A 1 127 ? 5.535 -9.038 -11.211 1.00 98.62 127 ILE A O 1
ATOM 1042 N N . GLY A 1 128 ? 7.085 -10.661 -11.189 1.00 97.88 128 GLY A N 1
ATOM 1043 C CA . GLY A 1 128 ? 6.672 -11.312 -12.422 1.00 97.88 128 GLY A CA 1
ATOM 1044 C C . GLY A 1 128 ? 7.740 -12.277 -12.910 1.00 97.88 128 GLY A C 1
ATOM 1045 O O . GLY A 1 128 ? 8.700 -12.587 -12.205 1.00 97.88 128 GLY A O 1
ATOM 1046 N N . GLN A 1 129 ? 7.595 -12.731 -14.148 1.00 95.88 129 GLN A N 1
ATOM 1047 C CA . GLN A 1 129 ? 8.537 -13.667 -14.752 1.00 95.88 129 GLN A CA 1
ATOM 1048 C C . GLN A 1 129 ? 9.636 -12.931 -15.532 1.00 95.88 129 GLN A C 1
ATOM 1050 O O . GLN A 1 129 ? 9.416 -11.864 -16.125 1.00 95.88 129 GLN A O 1
ATOM 1055 N N . LYS A 1 130 ? 10.836 -13.518 -15.572 1.00 90.94 130 LYS A N 1
ATOM 1056 C CA . LYS A 1 130 ? 11.957 -13.046 -16.399 1.00 90.94 130 LYS A CA 1
ATOM 1057 C C . LYS A 1 130 ? 12.389 -14.112 -17.413 1.00 90.94 130 LYS A C 1
ATOM 1059 O O . LYS A 1 130 ? 12.266 -15.301 -17.119 1.00 90.94 130 LYS A O 1
ATOM 1064 N N . PRO A 1 131 ? 12.931 -13.706 -18.576 1.00 89.88 131 PRO A N 1
ATOM 1065 C CA . PRO A 1 131 ? 13.560 -14.641 -19.500 1.00 89.88 131 PRO A CA 1
ATOM 1066 C C . PRO A 1 131 ? 14.726 -15.369 -18.826 1.00 89.88 131 PRO A C 1
ATOM 1068 O O . PRO A 1 131 ? 15.511 -14.750 -18.102 1.00 89.88 131 PRO A O 1
ATOM 1071 N N . VAL A 1 132 ? 14.860 -16.663 -19.100 1.00 89.44 132 VAL A N 1
ATOM 1072 C CA . VAL A 1 132 ? 16.017 -17.475 -18.701 1.00 89.44 132 VAL A CA 1
ATOM 1073 C C . VAL A 1 132 ? 16.694 -18.070 -19.942 1.00 89.44 132 VAL A C 1
ATOM 1075 O O . VAL A 1 132 ? 16.167 -18.000 -21.057 1.00 89.44 132 VAL A O 1
ATOM 1078 N N . LYS A 1 133 ? 17.913 -18.603 -19.781 1.00 87.38 133 LYS A N 1
ATOM 1079 C CA . LYS A 1 133 ? 18.651 -19.224 -20.894 1.00 87.38 133 LYS A CA 1
ATOM 1080 C C . LYS A 1 133 ? 17.807 -20.339 -21.526 1.00 87.38 133 LYS A C 1
ATOM 1082 O O . LYS A 1 133 ? 17.186 -21.116 -20.813 1.00 87.38 133 LYS A O 1
ATOM 1087 N N . GLY A 1 134 ? 17.808 -20.404 -22.858 1.00 84.56 134 GLY A N 1
ATOM 1088 C CA . GLY A 1 134 ? 17.007 -21.371 -23.619 1.00 84.56 134 GLY A CA 1
ATOM 1089 C C . GLY A 1 134 ? 15.627 -20.867 -24.059 1.00 84.56 134 GLY A C 1
ATOM 1090 O O . GLY A 1 134 ? 14.844 -21.647 -24.584 1.00 84.56 134 GLY A O 1
ATOM 1091 N N . GLY A 1 135 ? 15.310 -19.578 -23.872 1.00 80.88 135 GLY A N 1
ATOM 1092 C CA . GLY A 1 135 ? 14.060 -18.975 -24.369 1.00 80.88 135 GLY A CA 1
ATOM 1093 C C . GLY A 1 135 ? 12.823 -19.252 -23.504 1.00 80.88 135 GLY A C 1
ATOM 1094 O O . GLY A 1 135 ? 11.712 -18.839 -23.856 1.00 80.88 135 GLY A O 1
ATOM 1095 N N . THR A 1 136 ? 13.006 -19.917 -22.363 1.00 88.88 136 THR A N 1
ATOM 1096 C CA . THR A 1 136 ? 11.965 -20.161 -21.361 1.00 88.88 136 THR A CA 1
ATOM 1097 C C . THR A 1 136 ? 11.856 -18.991 -20.374 1.00 88.88 136 THR A C 1
ATOM 1099 O O . THR A 1 136 ? 12.579 -17.992 -20.463 1.00 88.88 136 THR A O 1
ATOM 1102 N N . TRP A 1 137 ? 10.890 -19.080 -19.459 1.00 91.56 137 TRP A N 1
ATOM 1103 C CA . TRP A 1 137 ? 10.578 -18.053 -18.466 1.00 91.56 137 TRP A CA 1
ATOM 1104 C C . TRP A 1 137 ? 10.687 -18.643 -17.068 1.00 91.56 137 TRP A C 1
ATOM 1106 O O . TRP A 1 137 ? 10.409 -19.822 -16.875 1.00 91.56 137 TRP A O 1
ATOM 1116 N N . SER A 1 138 ? 11.120 -17.828 -16.110 1.00 92.81 138 SER A N 1
ATOM 1117 C CA . SER A 1 138 ? 11.167 -18.223 -14.704 1.00 92.81 138 SER A CA 1
ATOM 1118 C C . SER A 1 138 ? 9.769 -18.346 -14.095 1.00 92.81 138 SER A C 1
ATOM 1120 O O . SER A 1 138 ? 8.795 -17.815 -14.635 1.00 92.81 138 SER A O 1
ATOM 1122 N N . ASP A 1 139 ? 9.701 -18.908 -12.892 1.00 94.56 139 ASP A N 1
ATOM 1123 C CA . ASP A 1 139 ? 8.602 -18.628 -11.969 1.00 94.56 139 ASP A CA 1
ATOM 1124 C C . ASP A 1 139 ? 8.544 -17.131 -11.620 1.00 94.56 139 ASP A C 1
ATOM 1126 O O . ASP A 1 139 ? 9.480 -16.361 -11.895 1.00 94.56 139 ASP A O 1
ATOM 1130 N N . SER A 1 140 ? 7.428 -16.703 -11.030 1.00 96.31 140 SER A N 1
ATOM 1131 C CA . SER A 1 140 ? 7.266 -15.330 -10.556 1.00 96.31 140 SER A CA 1
ATOM 1132 C C . SER A 1 140 ? 8.239 -15.035 -9.419 1.00 96.31 140 SER A C 1
ATOM 1134 O O . SER A 1 140 ? 8.235 -15.685 -8.378 1.00 96.31 140 SER A O 1
ATOM 1136 N N . VAL A 1 141 ? 9.069 -14.018 -9.621 1.00 97.81 141 VAL A N 1
ATOM 1137 C CA . VAL A 1 141 ? 10.060 -13.540 -8.654 1.00 97.81 141 VAL A CA 1
ATOM 1138 C C . VAL A 1 141 ? 9.988 -12.023 -8.564 1.00 97.81 141 VAL A C 1
ATOM 1140 O O . VAL A 1 141 ? 9.451 -11.362 -9.455 1.00 97.81 141 VAL A O 1
ATOM 1143 N N . ILE A 1 142 ? 10.579 -11.444 -7.523 1.00 98.50 142 ILE A N 1
ATOM 1144 C CA . ILE A 1 142 ? 10.820 -10.004 -7.450 1.00 98.50 142 ILE A CA 1
ATOM 1145 C C . ILE A 1 142 ? 11.721 -9.628 -8.633 1.00 98.50 142 ILE A C 1
ATOM 1147 O O . ILE A 1 142 ? 12.903 -9.970 -8.676 1.00 98.50 142 ILE A O 1
ATOM 1151 N N . LEU A 1 143 ? 11.172 -8.929 -9.621 1.00 97.56 143 LEU A N 1
ATOM 1152 C CA . LEU A 1 143 ? 11.913 -8.480 -10.794 1.00 97.56 143 LEU A CA 1
ATOM 1153 C C . LEU A 1 143 ? 12.788 -7.272 -10.462 1.00 97.56 143 LEU A C 1
ATOM 1155 O O . LEU A 1 143 ? 13.939 -7.203 -10.889 1.00 97.56 143 LEU A O 1
ATOM 1159 N N . HIS A 1 144 ? 12.228 -6.326 -9.708 1.00 97.69 144 HIS A N 1
ATOM 1160 C CA . HIS A 1 144 ? 12.926 -5.165 -9.169 1.00 97.69 144 HIS A CA 1
ATOM 1161 C C . HIS A 1 144 ? 12.145 -4.613 -7.975 1.00 97.69 144 HIS A C 1
ATOM 1163 O O . HIS A 1 144 ? 10.934 -4.792 -7.870 1.00 97.69 144 HIS A O 1
ATOM 1169 N N . LEU A 1 145 ? 12.844 -3.906 -7.103 1.00 96.88 145 LEU A N 1
ATOM 1170 C CA . LEU A 1 145 ? 12.311 -3.225 -5.931 1.00 96.88 145 LEU A CA 1
ATOM 1171 C C . LEU A 1 145 ? 12.970 -1.860 -5.756 1.00 96.88 145 LEU A C 1
ATOM 1173 O O . LEU A 1 145 ? 14.047 -1.636 -6.315 1.00 96.88 145 LEU A O 1
ATOM 1177 N N . LEU A 1 146 ? 12.323 -0.966 -5.013 1.00 94.69 146 LEU A N 1
ATOM 1178 C CA . LEU A 1 146 ? 12.844 0.368 -4.733 1.00 94.69 146 LEU A CA 1
ATOM 1179 C C . LEU A 1 146 ? 14.133 0.280 -3.906 1.00 94.69 146 LEU A C 1
ATOM 1181 O O . LEU A 1 146 ? 15.166 0.792 -4.336 1.00 94.69 146 LEU A O 1
ATOM 1185 N N . THR A 1 147 ? 14.084 -0.458 -2.791 1.00 92.75 147 THR A N 1
ATOM 1186 C CA . THR A 1 147 ? 15.225 -0.643 -1.881 1.00 92.75 147 THR A CA 1
ATOM 1187 C C . THR A 1 147 ? 15.327 -2.105 -1.433 1.00 92.75 147 THR A C 1
ATOM 1189 O O . THR A 1 147 ? 14.353 -2.638 -0.900 1.00 92.75 147 THR A O 1
ATOM 1192 N N . PRO A 1 148 ? 16.473 -2.790 -1.617 1.00 93.56 148 PRO A N 1
ATOM 1193 C CA . PRO A 1 148 ? 16.706 -4.109 -1.030 1.00 93.56 148 PRO A CA 1
ATOM 1194 C C . PRO A 1 148 ? 16.661 -4.074 0.497 1.00 93.56 148 PRO A C 1
ATOM 1196 O O . PRO A 1 148 ? 17.257 -3.193 1.110 1.00 93.56 148 PRO A O 1
ATOM 1199 N N . GLN A 1 149 ? 15.975 -5.038 1.108 1.00 93.44 149 GLN A N 1
ATOM 1200 C CA . GLN A 1 149 ? 15.758 -5.087 2.557 1.00 93.44 149 GLN A CA 1
ATOM 1201 C C . GLN A 1 149 ? 15.944 -6.511 3.086 1.00 93.44 149 GLN A C 1
ATOM 1203 O O . GLN A 1 149 ? 15.697 -7.495 2.386 1.00 93.44 149 GLN A O 1
ATOM 1208 N N . SER A 1 150 ? 16.393 -6.631 4.330 1.00 92.19 150 SER A N 1
ATOM 1209 C CA . SER A 1 150 ? 16.552 -7.910 5.025 1.00 92.19 150 SER A CA 1
ATOM 1210 C C . SER A 1 150 ? 15.949 -7.779 6.415 1.00 92.19 150 SER A C 1
ATOM 1212 O O . SER A 1 150 ? 16.350 -6.910 7.186 1.00 92.19 150 SER A O 1
ATOM 1214 N N . TYR A 1 151 ? 14.954 -8.612 6.694 1.00 88.44 151 TYR A N 1
ATOM 1215 C CA . TYR A 1 151 ? 14.263 -8.703 7.973 1.00 88.44 151 TYR A CA 1
ATOM 1216 C C . TYR A 1 151 ? 14.684 -9.992 8.676 1.00 88.44 151 TYR A C 1
ATOM 1218 O O . TYR A 1 151 ? 15.340 -10.847 8.083 1.00 88.44 151 TYR A O 1
ATOM 1226 N N . LYS A 1 152 ? 14.273 -10.150 9.937 1.00 89.06 152 LYS A N 1
ATOM 1227 C CA . LYS A 1 152 ? 14.523 -11.377 10.701 1.00 89.06 152 LYS A CA 1
ATOM 1228 C C . LYS A 1 152 ? 13.960 -12.619 9.999 1.00 89.06 152 LYS A C 1
ATOM 1230 O O . LYS A 1 152 ? 14.651 -13.627 9.922 1.00 89.06 152 LYS A O 1
ATOM 1235 N N . ASP A 1 153 ? 12.740 -12.512 9.472 1.00 87.19 153 ASP A N 1
ATOM 1236 C CA . ASP A 1 153 ? 11.982 -13.666 8.975 1.00 87.19 153 ASP A CA 1
ATOM 1237 C C . ASP A 1 153 ? 11.873 -13.725 7.440 1.00 87.19 153 ASP A C 1
ATOM 1239 O O . ASP A 1 153 ? 11.381 -14.711 6.909 1.00 87.19 153 ASP A O 1
ATOM 1243 N N . ARG A 1 154 ? 12.316 -12.687 6.710 1.00 92.31 154 ARG A N 1
ATOM 1244 C CA . ARG A 1 154 ? 12.238 -12.630 5.236 1.00 92.31 154 ARG A CA 1
ATOM 1245 C C . ARG A 1 154 ? 13.280 -11.702 4.616 1.00 92.31 154 ARG A C 1
ATOM 1247 O O . ARG A 1 154 ? 13.763 -10.767 5.254 1.00 92.31 154 ARG A O 1
ATOM 1254 N N . THR A 1 155 ? 13.572 -11.892 3.331 1.00 93.88 155 THR A N 1
ATOM 1255 C CA . THR A 1 155 ? 14.452 -11.006 2.546 1.00 93.88 155 THR A CA 1
ATOM 1256 C C . THR A 1 155 ? 13.726 -10.478 1.316 1.00 93.88 155 THR A C 1
ATOM 1258 O O . THR A 1 155 ? 13.072 -11.231 0.606 1.00 93.88 155 THR A O 1
ATOM 1261 N N . LEU A 1 156 ? 13.887 -9.187 1.021 1.00 95.88 156 LEU A N 1
ATOM 1262 C CA . LEU A 1 156 ? 13.395 -8.559 -0.203 1.00 95.88 156 LEU A CA 1
ATOM 1263 C C . LEU A 1 156 ? 14.587 -8.220 -1.102 1.00 95.88 156 LEU A C 1
ATOM 1265 O O . LEU A 1 156 ? 15.356 -7.293 -0.829 1.00 95.88 156 LEU A O 1
ATOM 1269 N N . ARG A 1 157 ? 14.758 -8.982 -2.186 1.00 95.81 157 ARG A N 1
ATOM 1270 C CA . ARG A 1 157 ? 15.828 -8.788 -3.176 1.00 95.81 157 ARG A CA 1
ATOM 1271 C C . ARG A 1 157 ? 15.357 -9.211 -4.567 1.00 95.81 157 ARG A C 1
ATOM 1273 O O . ARG A 1 157 ? 14.504 -10.076 -4.705 1.00 95.81 157 ARG A O 1
ATOM 1280 N N . GLY A 1 158 ? 15.928 -8.616 -5.613 1.00 95.50 158 GLY A N 1
ATOM 1281 C CA . GLY A 1 158 ? 15.664 -9.043 -6.986 1.00 95.50 158 GLY A CA 1
ATOM 1282 C C . GLY A 1 158 ? 16.089 -10.496 -7.234 1.00 95.50 158 GLY A C 1
ATOM 1283 O O . GLY A 1 158 ? 17.189 -10.901 -6.864 1.00 95.50 158 GLY A O 1
ATOM 1284 N N . GLY A 1 159 ? 15.229 -11.260 -7.905 1.00 94.94 159 GLY A N 1
ATOM 1285 C CA . GLY A 1 159 ? 15.483 -12.626 -8.354 1.00 94.94 159 GLY A CA 1
ATOM 1286 C C . GLY A 1 159 ? 15.009 -13.741 -7.425 1.00 94.94 159 GLY A C 1
ATOM 1287 O O . GLY A 1 159 ? 15.127 -14.891 -7.835 1.00 94.94 159 GLY A O 1
ATOM 1288 N N . ILE A 1 160 ? 14.464 -13.424 -6.248 1.00 95.50 160 ILE A N 1
ATOM 1289 C CA . ILE A 1 160 ? 13.861 -14.398 -5.321 1.00 95.50 160 ILE A CA 1
ATOM 1290 C C . ILE A 1 160 ? 12.335 -14.247 -5.281 1.00 95.50 160 ILE A C 1
ATOM 1292 O O . ILE A 1 160 ? 11.806 -13.219 -5.712 1.00 95.50 160 ILE A O 1
ATOM 1296 N N . ALA A 1 161 ? 11.627 -15.266 -4.793 1.00 96.69 161 ALA A N 1
ATOM 1297 C CA . ALA A 1 161 ? 10.188 -15.187 -4.555 1.00 96.69 161 ALA A CA 1
ATOM 1298 C C . ALA A 1 161 ? 9.869 -14.122 -3.491 1.00 96.69 161 ALA A C 1
ATOM 1300 O O . ALA A 1 161 ? 10.679 -13.854 -2.604 1.00 96.69 161 ALA A O 1
ATOM 1301 N N . TYR A 1 162 ? 8.704 -13.487 -3.609 1.00 96.50 162 TYR A N 1
ATOM 1302 C CA . TYR A 1 162 ? 8.221 -12.564 -2.588 1.00 96.50 162 TYR A CA 1
ATOM 1303 C C . TYR A 1 162 ? 7.523 -13.331 -1.469 1.00 96.50 162 TYR A C 1
ATOM 1305 O O . TYR A 1 162 ? 6.683 -14.189 -1.732 1.00 96.50 162 TYR A O 1
ATOM 1313 N N . GLU A 1 163 ? 7.825 -12.949 -0.234 1.00 93.69 163 GLU A N 1
ATOM 1314 C CA . GLU A 1 163 ? 7.166 -13.452 0.964 1.00 93.69 163 GLU A CA 1
ATOM 1315 C C . GLU A 1 163 ? 6.532 -12.271 1.701 1.00 93.69 163 GLU A C 1
ATOM 1317 O O . GLU A 1 163 ? 7.214 -11.303 2.058 1.00 93.69 163 GLU A O 1
ATOM 1322 N N . ALA A 1 164 ? 5.215 -12.326 1.905 1.00 91.62 164 ALA A N 1
ATOM 1323 C CA . ALA A 1 164 ? 4.510 -11.352 2.731 1.00 91.62 164 ALA A CA 1
ATOM 1324 C C . ALA A 1 164 ? 4.950 -11.479 4.205 1.00 91.62 164 ALA A C 1
ATOM 1326 O O . ALA A 1 164 ? 5.424 -12.546 4.606 1.00 91.62 164 ALA A O 1
ATOM 1327 N N . PRO A 1 165 ? 4.807 -10.428 5.032 1.00 88.75 165 PRO A N 1
ATOM 1328 C CA . PRO A 1 165 ? 5.039 -10.554 6.465 1.00 88.75 165 PRO A CA 1
ATOM 1329 C C . PRO A 1 165 ? 4.126 -11.627 7.079 1.00 88.75 165 PRO A C 1
ATOM 1331 O O . PRO A 1 165 ? 3.002 -11.824 6.606 1.00 88.75 165 PRO A O 1
ATOM 1334 N N . PRO A 1 166 ? 4.571 -12.309 8.147 1.00 84.56 166 PRO A N 1
ATOM 1335 C CA . PRO A 1 166 ? 3.721 -13.254 8.855 1.00 84.56 166 PRO A CA 1
ATOM 1336 C C . PRO A 1 166 ? 2.517 -12.528 9.471 1.00 84.56 166 PRO A C 1
ATOM 1338 O O . PRO A 1 166 ? 2.678 -11.568 10.223 1.00 84.56 166 PRO A O 1
ATOM 1341 N N . ALA A 1 167 ? 1.310 -13.016 9.179 1.00 84.88 167 ALA A N 1
ATOM 1342 C CA . ALA A 1 167 ? 0.061 -12.499 9.730 1.00 84.88 167 ALA A CA 1
ATOM 1343 C C . ALA A 1 167 ? -0.621 -13.594 10.572 1.00 84.88 167 ALA A C 1
ATOM 1345 O O . ALA A 1 167 ? -1.106 -14.576 10.006 1.00 84.88 167 ALA A O 1
ATOM 1346 N N . PRO A 1 168 ? -0.655 -13.471 11.912 1.00 79.69 168 PRO A N 1
ATOM 1347 C CA . PRO A 1 168 ? -1.211 -14.515 12.774 1.00 79.69 168 PRO A CA 1
ATOM 1348 C C . PRO A 1 168 ? -2.741 -14.604 12.687 1.00 79.69 168 PRO A C 1
ATOM 1350 O O . PRO A 1 168 ? -3.316 -15.674 12.900 1.00 79.69 168 PRO A O 1
ATOM 1353 N N . THR A 1 169 ? -3.395 -13.491 12.352 1.00 88.12 169 THR A N 1
ATOM 1354 C CA . THR A 1 169 ? -4.846 -13.383 12.226 1.00 88.12 169 THR A CA 1
ATOM 1355 C C . THR A 1 169 ? -5.244 -12.532 11.028 1.00 88.12 169 THR A C 1
ATOM 1357 O O . THR A 1 169 ? -4.511 -11.653 10.573 1.00 88.12 169 THR A O 1
ATOM 1360 N N . ASN A 1 170 ? -6.448 -12.781 10.523 1.00 91.44 170 ASN A N 1
ATOM 1361 C CA . ASN A 1 170 ? -7.103 -11.942 9.535 1.00 91.44 170 ASN A CA 1
ATOM 1362 C C . ASN A 1 170 ? -8.598 -11.854 9.839 1.00 91.44 170 ASN A C 1
ATOM 1364 O O . ASN A 1 170 ? -9.354 -12.788 9.578 1.00 91.44 170 ASN A O 1
ATOM 1368 N N . ILE A 1 171 ? -9.037 -10.693 10.327 1.00 92.44 171 ILE A N 1
ATOM 1369 C CA . ILE A 1 171 ? -10.429 -10.461 10.733 1.00 92.44 171 ILE A CA 1
ATOM 1370 C C . ILE A 1 171 ? -11.455 -10.710 9.614 1.00 92.44 171 ILE A C 1
ATOM 1372 O O . ILE A 1 171 ? -12.615 -10.992 9.905 1.00 92.44 171 ILE A O 1
ATOM 1376 N N . LYS A 1 172 ? -11.046 -10.627 8.341 1.00 89.38 172 LYS A N 1
ATOM 1377 C CA . LYS A 1 172 ? -11.933 -10.829 7.186 1.00 89.38 172 LYS A CA 1
ATOM 1378 C C . LYS A 1 172 ? -12.184 -12.304 6.877 1.00 89.38 172 LYS A C 1
ATOM 1380 O O . LYS A 1 172 ? -13.235 -12.629 6.337 1.00 89.38 172 LYS A O 1
ATOM 1385 N N . THR A 1 173 ? -11.224 -13.181 7.171 1.00 91.62 173 THR A N 1
ATOM 1386 C CA . THR A 1 173 ? -11.257 -14.587 6.725 1.00 91.62 173 THR A CA 1
ATOM 1387 C C . THR A 1 173 ? -11.285 -15.589 7.867 1.00 91.62 173 THR A C 1
ATOM 1389 O O . THR A 1 173 ? -11.819 -16.678 7.693 1.00 91.62 173 THR A O 1
ATOM 1392 N N . ASP A 1 174 ? -10.711 -15.247 9.018 1.00 94.38 174 ASP A N 1
ATOM 1393 C CA . ASP A 1 174 ? -10.691 -16.132 10.176 1.00 94.38 174 ASP A CA 1
ATOM 1394 C C . ASP A 1 174 ? -12.060 -16.190 10.866 1.00 94.38 174 ASP A C 1
ATOM 1396 O O . ASP A 1 174 ? -12.825 -15.213 10.913 1.00 94.38 174 ASP A O 1
ATOM 1400 N N . ASP A 1 175 ? -12.361 -17.356 11.438 1.00 94.12 175 ASP A N 1
ATOM 1401 C CA . ASP A 1 175 ? -13.559 -17.547 12.241 1.00 94.12 175 ASP A CA 1
ATOM 1402 C C . ASP A 1 175 ? -13.466 -16.807 13.587 1.00 94.12 175 ASP A C 1
ATOM 1404 O O . ASP A 1 175 ? -12.393 -16.469 14.093 1.00 94.12 175 ASP A O 1
ATOM 1408 N N . GLU A 1 176 ? -14.627 -16.535 14.181 1.00 94.56 176 GLU A N 1
ATOM 1409 C CA . GLU A 1 176 ? -14.720 -15.761 15.420 1.00 94.56 176 GLU A CA 1
ATOM 1410 C C . GLU A 1 176 ? -13.994 -16.426 16.598 1.00 94.56 176 GLU A C 1
ATOM 1412 O O . GLU A 1 176 ? -13.433 -15.718 17.436 1.00 94.56 176 GLU A O 1
ATOM 1417 N N . ASN A 1 177 ? -13.978 -17.760 16.683 1.00 94.38 177 ASN A N 1
ATOM 1418 C CA . ASN A 1 177 ? -13.350 -18.452 17.806 1.00 94.38 177 ASN A CA 1
ATOM 1419 C C . ASN A 1 177 ? -11.830 -18.335 17.719 1.00 94.38 177 ASN A C 1
ATOM 1421 O O . ASN A 1 177 ? -11.212 -17.939 18.706 1.00 94.38 177 ASN A O 1
ATOM 1425 N N . LYS A 1 178 ? -11.244 -18.550 16.533 1.00 94.69 178 LYS A N 1
ATOM 1426 C CA . LYS A 1 178 ? -9.812 -18.325 16.293 1.00 94.69 178 LYS A CA 1
ATOM 1427 C C . LYS A 1 178 ? -9.396 -16.900 16.664 1.00 94.69 178 LYS A C 1
ATOM 1429 O O . LYS A 1 178 ? -8.415 -16.713 17.381 1.00 94.69 178 LYS A O 1
ATOM 1434 N N . LEU A 1 179 ? -10.153 -15.895 16.217 1.00 95.00 179 LEU A N 1
ATOM 1435 C CA . LEU A 1 179 ? -9.878 -14.489 16.537 1.00 95.00 179 LEU A CA 1
ATOM 1436 C C . LEU A 1 179 ? -10.009 -14.208 18.040 1.00 95.00 179 LEU A C 1
ATOM 1438 O O . LEU A 1 179 ? -9.156 -13.538 18.620 1.00 95.00 179 LEU A O 1
ATOM 1442 N N . THR A 1 180 ? -11.050 -14.744 18.681 1.00 95.19 180 THR A N 1
ATOM 1443 C CA . THR A 1 180 ? -11.281 -14.573 20.121 1.00 95.19 180 THR A CA 1
ATOM 1444 C C . THR A 1 180 ? -10.144 -15.177 20.932 1.00 95.19 180 THR A C 1
ATOM 1446 O O . THR A 1 180 ? -9.614 -14.523 21.829 1.00 95.19 180 THR A O 1
ATOM 1449 N N . ASP A 1 181 ? -9.748 -16.407 20.612 1.00 93.50 181 ASP A N 1
ATOM 1450 C CA . ASP A 1 181 ? -8.677 -17.100 21.318 1.00 93.50 181 ASP A CA 1
ATOM 1451 C C . ASP A 1 181 ? -7.326 -16.417 21.081 1.00 93.50 181 ASP A C 1
ATOM 1453 O O . ASP A 1 181 ? -6.537 -16.297 22.017 1.00 93.50 181 ASP A O 1
ATOM 1457 N N . PHE A 1 182 ? -7.069 -15.883 19.884 1.00 92.62 182 PHE A N 1
ATOM 1458 C CA . PHE A 1 182 ? -5.861 -15.098 19.635 1.00 92.62 182 PHE A CA 1
ATOM 1459 C C . PHE A 1 182 ? -5.808 -13.824 20.489 1.00 92.62 182 PHE A C 1
ATOM 1461 O O . PHE A 1 182 ? -4.808 -13.571 21.159 1.00 92.62 182 PHE A O 1
ATOM 1468 N N . VAL A 1 183 ? -6.893 -13.041 20.523 1.00 91.44 183 VAL A N 1
ATOM 1469 C CA . VAL A 1 183 ? -6.965 -11.806 21.324 1.00 91.44 183 VAL A CA 1
ATOM 1470 C C . VAL A 1 183 ? -6.833 -12.114 22.818 1.00 91.44 183 VAL A C 1
ATOM 1472 O O . VAL A 1 183 ? -6.070 -11.436 23.508 1.00 91.44 183 VAL A O 1
ATOM 1475 N N . MET A 1 184 ? -7.500 -13.163 23.311 1.00 90.25 184 MET A N 1
ATOM 1476 C CA . MET A 1 184 ? -7.391 -13.618 24.705 1.00 90.25 184 MET A CA 1
ATOM 1477 C C . MET A 1 184 ? -5.956 -13.990 25.094 1.00 90.25 184 MET A C 1
ATOM 1479 O O . MET A 1 184 ? -5.529 -13.697 26.207 1.00 90.25 184 MET A O 1
ATOM 1483 N N . ASN A 1 185 ? -5.212 -14.618 24.182 1.00 89.50 185 ASN A N 1
ATOM 1484 C CA . ASN A 1 185 ? -3.848 -15.088 24.428 1.00 89.50 185 ASN A CA 1
ATOM 1485 C C . ASN A 1 185 ? -2.765 -14.084 23.993 1.00 89.50 185 ASN A C 1
ATOM 1487 O O . ASN A 1 185 ? -1.580 -14.408 24.023 1.00 89.50 185 ASN A O 1
ATOM 1491 N N . SER A 1 186 ? -3.142 -12.859 23.611 1.00 86.12 186 SER A N 1
ATOM 1492 C CA . SER A 1 186 ? -2.205 -11.828 23.137 1.00 86.12 186 SER A CA 1
ATOM 1493 C C . SER A 1 186 ? -1.270 -11.276 24.225 1.00 86.12 186 SER A C 1
ATOM 1495 O O . SER A 1 186 ? -0.323 -10.558 23.909 1.00 86.12 186 SER A O 1
ATOM 1497 N N . GLY A 1 187 ? -1.541 -11.574 25.502 1.00 85.38 187 GLY A N 1
ATOM 1498 C CA . GLY A 1 187 ? -0.791 -11.047 26.648 1.00 85.38 187 GLY A CA 1
ATOM 1499 C C . GLY A 1 187 ? -1.051 -9.563 26.939 1.00 85.38 187 GLY A C 1
ATOM 1500 O O . GLY A 1 187 ? -0.355 -8.976 27.764 1.00 85.38 187 GLY A O 1
ATOM 1501 N N . MET A 1 188 ? -2.031 -8.951 26.268 1.00 86.06 188 MET A N 1
ATOM 1502 C CA . MET A 1 188 ? -2.378 -7.541 26.438 1.00 86.06 188 MET A CA 1
ATOM 1503 C C . MET A 1 188 ? -3.274 -7.324 27.662 1.00 86.06 188 MET A C 1
ATOM 1505 O O . MET A 1 188 ? -4.205 -8.084 27.917 1.00 86.06 188 MET A O 1
ATOM 1509 N N . ASP A 1 189 ? -3.008 -6.240 28.387 1.00 85.00 189 ASP A N 1
ATOM 1510 C CA . ASP A 1 189 ? -3.642 -5.877 29.660 1.00 85.00 189 ASP A CA 1
ATOM 1511 C C . ASP A 1 189 ? -4.928 -5.054 29.511 1.00 85.00 189 ASP A C 1
ATOM 1513 O O . ASP A 1 189 ? -5.566 -4.749 30.510 1.00 85.00 189 ASP A O 1
ATOM 1517 N N . MET A 1 190 ? -5.293 -4.644 28.294 1.00 88.75 190 MET A N 1
ATOM 1518 C CA . MET A 1 190 ? -6.456 -3.796 28.019 1.00 88.75 190 MET A CA 1
ATOM 1519 C C . MET A 1 190 ? -7.135 -4.224 26.725 1.00 88.75 190 MET A C 1
ATOM 1521 O O . MET A 1 190 ? -6.457 -4.467 25.721 1.00 88.75 190 MET A O 1
ATOM 1525 N N . LEU A 1 191 ? -8.473 -4.219 26.715 1.00 89.12 191 LEU A N 1
ATOM 1526 C CA . LEU A 1 191 ? -9.262 -4.611 25.543 1.00 89.12 191 LEU A CA 1
ATOM 1527 C C . LEU A 1 191 ? -8.867 -3.815 24.296 1.00 89.12 191 LEU A C 1
ATOM 1529 O O . LEU A 1 191 ? -8.605 -4.401 23.250 1.00 89.12 191 LEU A O 1
ATOM 1533 N N . VAL A 1 192 ? -8.738 -2.491 24.409 1.00 92.12 192 VAL A N 1
ATOM 1534 C CA . VAL A 1 192 ? -8.367 -1.642 23.267 1.00 92.12 192 VAL A CA 1
ATOM 1535 C C . VAL A 1 192 ? -6.998 -1.993 22.680 1.00 92.12 192 VAL A C 1
ATOM 1537 O O . VAL A 1 192 ? -6.861 -2.047 21.461 1.00 92.12 192 VAL A O 1
ATOM 1540 N N . LYS A 1 193 ? -5.994 -2.297 23.514 1.00 91.75 193 LYS A N 1
ATOM 1541 C CA . LYS A 1 193 ? -4.658 -2.698 23.041 1.00 91.75 193 LYS A CA 1
ATOM 1542 C C . LYS A 1 193 ? -4.706 -4.074 22.381 1.00 91.75 193 LYS A C 1
ATOM 1544 O O . LYS A 1 193 ? -4.118 -4.262 21.316 1.00 91.75 193 LYS A O 1
ATOM 1549 N N . ALA A 1 194 ? -5.441 -5.005 22.992 1.00 91.00 194 ALA A N 1
ATOM 1550 C CA . ALA A 1 194 ? -5.633 -6.354 22.478 1.00 91.00 194 ALA A CA 1
ATOM 1551 C C . ALA A 1 194 ? -6.296 -6.337 21.091 1.00 91.00 194 ALA A C 1
ATOM 1553 O O . ALA A 1 194 ? -5.854 -7.045 20.193 1.00 91.00 194 ALA A O 1
ATOM 1554 N N . LEU A 1 195 ? -7.295 -5.476 20.881 1.00 91.88 195 LEU A N 1
ATOM 1555 C CA . LEU A 1 195 ? -7.944 -5.286 19.581 1.00 91.88 195 LEU A CA 1
ATOM 1556 C C . LEU A 1 195 ? -7.039 -4.548 18.581 1.00 91.88 195 LEU A C 1
ATOM 1558 O O . LEU A 1 195 ? -6.922 -4.968 17.430 1.00 91.88 195 LEU A O 1
ATOM 1562 N N . ALA A 1 196 ? -6.373 -3.472 19.012 1.00 91.56 196 ALA A N 1
ATOM 1563 C CA . ALA A 1 196 ? -5.515 -2.658 18.152 1.00 91.56 196 ALA A CA 1
ATOM 1564 C C . ALA A 1 196 ? -4.372 -3.473 17.536 1.00 91.56 196 ALA A C 1
ATOM 1566 O O . ALA A 1 196 ? -4.124 -3.361 16.335 1.00 91.56 196 ALA A O 1
ATOM 1567 N N . VAL A 1 197 ? -3.699 -4.292 18.351 1.00 87.19 197 VAL A N 1
ATOM 1568 C CA . VAL A 1 197 ? -2.582 -5.142 17.918 1.00 87.19 197 VAL A CA 1
ATOM 1569 C C . VAL A 1 197 ? -3.094 -6.471 17.375 1.00 87.19 197 VAL A C 1
ATOM 1571 O O . VAL A 1 197 ? -2.729 -6.866 16.271 1.00 87.19 197 VAL A O 1
ATOM 1574 N N . GLY A 1 198 ? -3.957 -7.155 18.129 1.00 85.44 198 GLY A N 1
ATOM 1575 C CA . GLY A 1 198 ? -4.335 -8.538 17.852 1.00 85.44 198 GLY A CA 1
ATOM 1576 C C . GLY A 1 198 ? -5.239 -8.722 16.632 1.00 85.44 198 GLY A C 1
ATOM 1577 O O . GLY A 1 198 ? -5.242 -9.792 16.025 1.00 85.44 198 GLY A O 1
ATOM 1578 N N . LEU A 1 199 ? -5.986 -7.682 16.254 1.00 88.62 199 LEU A N 1
ATOM 1579 C CA . LEU A 1 199 ? -6.823 -7.657 15.049 1.00 88.62 199 LEU A CA 1
ATOM 1580 C C . LEU A 1 199 ? -6.324 -6.644 14.008 1.00 88.62 199 LEU A C 1
ATOM 1582 O O . LEU A 1 199 ? -7.026 -6.369 13.035 1.00 88.62 199 LEU A O 1
ATOM 1586 N N . SER A 1 200 ? -5.139 -6.064 14.226 1.00 90.69 200 SER A N 1
ATOM 1587 C CA . SER A 1 200 ? -4.524 -5.063 13.344 1.00 90.69 200 SER A CA 1
ATOM 1588 C C . SER A 1 200 ? -5.413 -3.841 13.063 1.00 90.69 200 SER A C 1
ATOM 1590 O O . SER A 1 200 ? -5.301 -3.209 12.013 1.00 90.69 200 SER A O 1
ATOM 1592 N N . LEU A 1 201 ? -6.296 -3.477 13.999 1.00 91.88 201 LEU A N 1
ATOM 1593 C CA . LEU A 1 201 ? -7.181 -2.318 13.840 1.00 91.88 201 LEU A CA 1
ATOM 1594 C C . LEU A 1 201 ? -6.427 -0.991 13.996 1.00 91.88 201 LEU A C 1
ATOM 1596 O O . LEU A 1 201 ? -6.813 0.013 13.408 1.00 91.88 201 LEU A O 1
ATOM 1600 N N . GLY A 1 202 ? -5.344 -0.97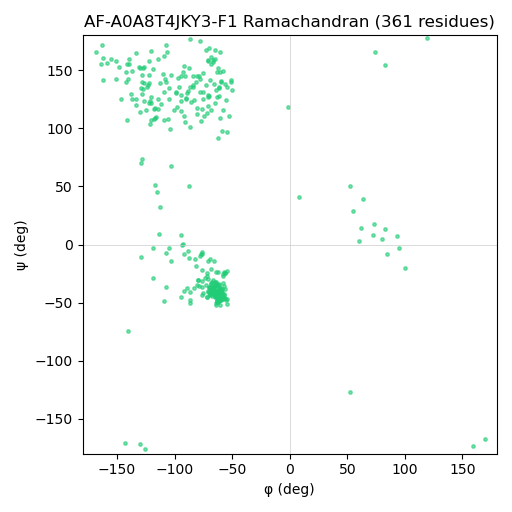3 14.776 1.00 90.62 202 GLY A N 1
ATOM 1601 C CA . GLY A 1 202 ? -4.750 0.272 15.260 1.00 90.62 202 GLY A CA 1
ATOM 1602 C C . GLY A 1 202 ? -5.586 0.923 16.370 1.00 90.62 202 GLY A C 1
ATOM 1603 O O . GLY A 1 202 ? -6.728 0.542 16.625 1.00 90.62 202 GLY A O 1
ATOM 1604 N N . GLY A 1 203 ? -4.991 1.888 17.077 1.00 91.38 203 GLY A N 1
ATOM 1605 C CA . GLY A 1 203 ? -5.594 2.480 18.279 1.00 91.38 203 GLY A CA 1
ATOM 1606 C C . GLY A 1 203 ? -6.914 3.205 18.009 1.00 91.38 203 GLY A C 1
ATOM 1607 O O . GLY A 1 203 ? -7.901 2.933 18.682 1.00 91.38 203 GLY A O 1
ATOM 1608 N N . GLU A 1 204 ? -6.946 4.064 16.985 1.00 92.25 204 GLU A N 1
ATOM 1609 C CA . GLU A 1 204 ? -8.127 4.856 16.595 1.00 92.25 204 GLU A CA 1
ATOM 1610 C C . GLU A 1 204 ? -9.356 3.962 16.357 1.00 92.25 204 GLU A C 1
ATOM 1612 O O . GLU A 1 204 ? -10.414 4.155 16.957 1.00 92.25 204 GLU A O 1
ATOM 1617 N N . TYR A 1 205 ? -9.199 2.923 15.534 1.00 95.25 205 TYR A N 1
ATOM 1618 C CA . TYR A 1 205 ? -10.301 2.029 15.191 1.00 95.25 205 TYR A CA 1
ATOM 1619 C C . TYR A 1 205 ? -10.651 1.049 16.305 1.00 95.25 205 TYR A C 1
ATOM 1621 O O . TYR A 1 205 ? -11.822 0.712 16.456 1.00 95.25 205 TYR A O 1
ATOM 1629 N N . ALA A 1 206 ? -9.683 0.620 17.117 1.00 95.06 206 ALA A N 1
ATOM 1630 C CA . ALA A 1 206 ? -9.982 -0.169 18.307 1.00 95.06 206 ALA A CA 1
ATOM 1631 C C . ALA A 1 206 ? -10.848 0.624 19.301 1.00 95.06 206 ALA A C 1
ATOM 1633 O O . ALA A 1 206 ? -11.805 0.078 19.850 1.00 95.06 206 ALA A O 1
ATOM 1634 N N . GLU A 1 207 ? -10.570 1.917 19.498 1.00 95.62 207 GLU A N 1
ATOM 1635 C CA . GLU A 1 207 ? -11.413 2.785 20.325 1.00 95.62 207 GLU A CA 1
ATOM 1636 C C . GLU A 1 207 ? -12.813 2.968 19.735 1.00 95.62 207 GLU A C 1
ATOM 1638 O O . GLU A 1 207 ? -13.802 2.842 20.463 1.00 95.62 207 GLU A O 1
ATOM 1643 N N . LEU A 1 208 ? -12.907 3.200 18.422 1.00 95.69 208 LEU A N 1
ATOM 1644 C CA . LEU A 1 208 ? -14.187 3.313 17.725 1.00 95.69 208 LEU A CA 1
ATOM 1645 C C . LEU A 1 208 ? -15.026 2.036 17.868 1.00 95.69 208 LEU A C 1
ATOM 1647 O O . LEU A 1 208 ? -16.221 2.116 18.154 1.00 95.69 208 LEU A O 1
ATOM 1651 N N . VAL A 1 209 ? -14.404 0.865 17.712 1.00 97.12 209 VAL A N 1
ATOM 1652 C CA . VAL A 1 209 ? -15.056 -0.441 17.876 1.00 97.12 209 VAL A CA 1
ATOM 1653 C C . VAL A 1 209 ? -15.555 -0.629 19.305 1.00 97.12 209 VAL A C 1
ATOM 1655 O O . VAL A 1 209 ? -16.725 -0.961 19.487 1.00 97.12 209 VAL A O 1
ATOM 1658 N N . CYS A 1 210 ? -14.728 -0.362 20.324 1.00 96.31 210 CYS A N 1
ATOM 1659 C CA . CYS A 1 210 ? -15.165 -0.425 21.723 1.00 96.31 210 CYS A CA 1
ATOM 1660 C C . CYS A 1 210 ? -16.363 0.499 21.975 1.00 96.31 210 CYS A C 1
ATOM 1662 O O . CYS A 1 210 ? -17.360 0.076 22.560 1.00 96.31 210 CYS A O 1
ATOM 1664 N N . LYS A 1 211 ? -16.304 1.739 21.474 1.00 95.62 211 LYS A N 1
ATOM 1665 C CA . LYS A 1 211 ? -17.380 2.724 21.626 1.00 95.62 211 LYS A CA 1
ATOM 1666 C C . LYS A 1 211 ? -18.678 2.266 20.959 1.00 95.62 211 LYS A C 1
ATOM 1668 O O . LYS A 1 211 ? -19.720 2.282 21.610 1.00 95.62 211 LYS A O 1
ATOM 1673 N N . ARG A 1 212 ? -18.632 1.820 19.698 1.00 95.62 212 ARG A N 1
ATOM 1674 C CA . ARG A 1 212 ? -19.814 1.319 18.968 1.00 95.62 212 ARG A CA 1
ATOM 1675 C C . ARG A 1 212 ? -20.393 0.052 19.600 1.00 95.62 212 ARG A C 1
ATOM 1677 O O . ARG A 1 212 ? -21.609 -0.109 19.647 1.00 95.62 212 ARG A O 1
ATOM 1684 N N . ALA A 1 213 ? -19.539 -0.807 20.151 1.00 95.94 213 ALA A N 1
ATOM 1685 C CA . ALA A 1 213 ? -19.954 -2.002 20.875 1.00 95.94 213 ALA A CA 1
ATOM 1686 C C . ALA A 1 213 ? -20.469 -1.708 22.300 1.00 95.94 213 ALA A C 1
ATOM 1688 O O . ALA A 1 213 ? -20.988 -2.618 22.951 1.00 95.94 213 ALA A O 1
ATOM 1689 N N . GLY A 1 214 ? -20.348 -0.476 22.806 1.00 95.06 214 GLY A N 1
ATOM 1690 C CA . GLY A 1 214 ? -20.705 -0.127 24.184 1.00 95.06 214 GLY A CA 1
ATOM 1691 C C . GLY A 1 214 ? -19.838 -0.850 25.219 1.00 95.06 214 GLY A C 1
ATOM 1692 O O . GLY A 1 214 ? -20.360 -1.336 26.219 1.00 95.06 214 GLY A O 1
ATOM 1693 N N . LEU A 1 215 ? -18.541 -0.989 24.937 1.00 94.31 215 LEU A N 1
ATOM 1694 C CA . LEU A 1 215 ? -17.555 -1.656 25.785 1.00 94.31 215 LEU A CA 1
ATOM 1695 C C . LEU A 1 215 ? -16.606 -0.633 26.414 1.00 94.31 215 LEU A C 1
ATOM 1697 O O . LEU A 1 215 ? -16.187 0.329 25.767 1.00 94.31 215 LEU A O 1
ATOM 1701 N N . ASP A 1 216 ? -16.218 -0.875 27.665 1.00 91.06 216 ASP A N 1
ATOM 1702 C CA . ASP A 1 216 ? -15.171 -0.096 28.322 1.00 91.06 216 ASP A CA 1
ATOM 1703 C C . ASP A 1 216 ? -13.799 -0.451 27.731 1.00 91.06 216 ASP A C 1
ATOM 1705 O O . ASP A 1 216 ? -13.279 -1.556 27.906 1.00 91.06 216 ASP A O 1
ATOM 1709 N N . LYS A 1 217 ? -13.194 0.519 27.039 1.00 86.56 217 LYS A N 1
ATOM 1710 C CA . LYS A 1 217 ? -11.884 0.374 26.395 1.00 86.56 217 LYS A CA 1
ATOM 1711 C C . LYS A 1 217 ? -10.741 0.095 27.380 1.00 86.56 217 LYS A C 1
ATOM 1713 O O . LYS A 1 217 ? -9.727 -0.471 26.973 1.00 86.56 217 LYS A O 1
ATOM 1718 N N . THR A 1 218 ? -10.903 0.482 28.648 1.00 85.38 218 THR A N 1
ATOM 1719 C CA . THR A 1 218 ? -9.897 0.343 29.713 1.00 85.38 218 THR A CA 1
ATOM 1720 C C . THR A 1 218 ? -10.042 -0.937 30.532 1.00 85.38 218 THR A C 1
ATOM 1722 O O . THR A 1 218 ? -9.227 -1.192 31.419 1.00 85.38 218 THR A O 1
ATOM 1725 N N . LYS A 1 219 ? -11.044 -1.773 30.222 1.00 80.19 219 LYS A N 1
ATOM 1726 C CA . LYS A 1 219 ? -11.296 -3.024 30.940 1.00 80.19 219 LYS A CA 1
ATOM 1727 C C . LYS A 1 219 ? -10.059 -3.927 30.892 1.00 80.19 219 LYS A C 1
ATOM 1729 O O . LYS A 1 219 ? -9.662 -4.395 29.823 1.00 80.19 219 LYS A O 1
ATOM 1734 N N . ALA A 1 220 ? -9.478 -4.172 32.069 1.00 75.69 220 ALA A N 1
ATOM 1735 C CA . ALA A 1 220 ? -8.252 -4.956 32.200 1.00 75.69 220 ALA A CA 1
ATOM 1736 C C . ALA A 1 220 ? -8.495 -6.471 32.148 1.00 75.69 220 ALA A C 1
ATOM 1738 O O . ALA A 1 220 ? -7.697 -7.237 31.614 1.00 75.69 220 ALA A O 1
ATOM 1739 N N . LYS A 1 221 ? -9.634 -6.920 32.687 1.00 81.62 221 LYS A N 1
ATOM 1740 C CA . LYS A 1 221 ? -10.036 -8.325 32.631 1.00 81.62 221 LYS A CA 1
ATOM 1741 C C . LYS A 1 221 ? -10.784 -8.589 31.327 1.00 81.62 221 LYS A C 1
ATOM 1743 O O . LYS A 1 221 ? -11.962 -8.256 31.212 1.00 81.62 221 LYS A O 1
ATOM 1748 N N . LEU A 1 222 ? -10.092 -9.185 30.361 1.00 83.12 222 LEU A N 1
ATOM 1749 C CA . LEU A 1 222 ? -10.675 -9.560 29.077 1.00 83.12 222 LEU A CA 1
ATOM 1750 C C . LEU A 1 222 ? -11.663 -10.721 29.243 1.00 83.12 222 LEU A C 1
ATOM 1752 O O . LEU A 1 222 ? -11.329 -11.767 29.802 1.00 83.12 222 LEU A O 1
ATOM 1756 N N . GLU A 1 223 ? -12.877 -10.543 28.732 1.00 90.56 223 GLU A N 1
ATOM 1757 C CA . GLU A 1 223 ? -13.906 -11.580 28.689 1.00 90.56 223 GLU A CA 1
ATOM 1758 C C . GLU A 1 223 ? -14.186 -11.978 27.239 1.00 90.56 223 GLU A C 1
ATOM 1760 O O . GLU A 1 223 ? -14.303 -11.125 26.356 1.00 90.56 223 GLU A O 1
ATOM 1765 N N . LYS A 1 224 ? -14.355 -13.284 26.986 1.00 93.06 224 LYS A N 1
ATOM 1766 C CA . LYS A 1 224 ? -14.633 -13.790 25.630 1.00 93.06 224 LYS A CA 1
ATOM 1767 C C . LYS A 1 224 ? -15.886 -13.157 25.016 1.00 93.06 224 LYS A C 1
ATOM 1769 O O . LYS A 1 224 ? -15.906 -12.914 23.816 1.00 93.06 224 LYS A O 1
ATOM 1774 N N . ALA A 1 225 ? -16.915 -12.882 25.821 1.00 93.75 225 ALA A N 1
ATOM 1775 C CA . ALA A 1 225 ? -18.150 -12.254 25.352 1.00 93.75 225 ALA A CA 1
ATOM 1776 C C . ALA A 1 225 ? -17.910 -10.834 24.808 1.00 93.75 225 ALA A C 1
ATOM 1778 O O 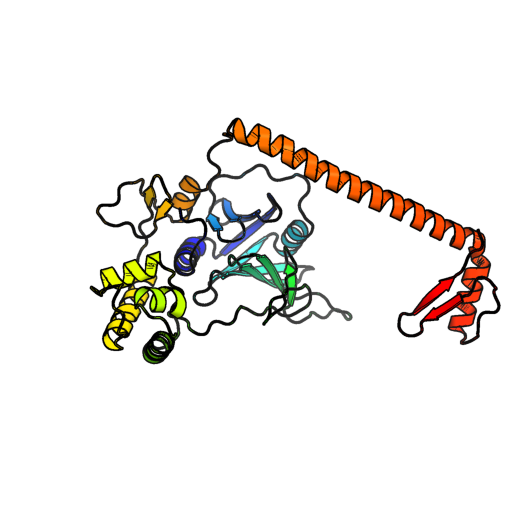. ALA A 1 225 ? -18.388 -10.507 23.721 1.00 93.75 225 ALA A O 1
ATOM 1779 N N . ASP A 1 226 ? -17.112 -10.027 25.514 1.00 93.19 226 ASP A N 1
ATOM 1780 C CA . ASP A 1 226 ? -16.756 -8.670 25.086 1.00 93.19 226 ASP A CA 1
ATOM 1781 C C . ASP A 1 226 ? -15.919 -8.694 23.805 1.00 93.19 226 ASP A C 1
ATOM 1783 O O . ASP A 1 226 ? -16.184 -7.934 22.875 1.00 93.19 226 ASP A O 1
ATOM 1787 N N . ILE A 1 227 ? -14.949 -9.610 23.714 1.00 94.44 227 ILE A N 1
ATOM 1788 C CA . ILE A 1 227 ? -14.114 -9.768 22.516 1.00 94.44 227 ILE A CA 1
ATOM 1789 C C . ILE A 1 227 ? -14.958 -10.178 21.309 1.00 94.44 227 ILE A C 1
ATOM 1791 O O . ILE A 1 227 ? -14.818 -9.579 20.247 1.00 94.44 227 ILE A O 1
ATOM 1795 N N . LYS A 1 228 ? -15.867 -11.149 21.457 1.00 96.31 228 LYS A N 1
ATOM 1796 C CA . LYS A 1 228 ? -16.786 -11.555 20.380 1.00 96.31 228 LYS A CA 1
ATOM 1797 C C . LYS A 1 228 ? -17.641 -10.380 19.909 1.00 96.31 228 LYS A C 1
ATOM 1799 O O . LYS A 1 228 ? -17.743 -10.129 18.709 1.00 96.31 228 LYS A O 1
ATOM 1804 N N . LYS A 1 229 ? -18.185 -9.601 20.850 1.00 96.62 229 LYS A N 1
ATOM 1805 C CA . LYS A 1 229 ? -18.951 -8.387 20.541 1.00 96.62 229 LYS A CA 1
ATOM 1806 C C . LYS A 1 229 ? -18.104 -7.361 19.778 1.00 96.62 229 LYS A C 1
ATOM 1808 O O . LYS A 1 229 ? -18.575 -6.805 18.788 1.00 96.62 229 LYS A O 1
ATOM 1813 N N . ALA A 1 230 ? -16.854 -7.152 20.191 1.00 96.38 230 ALA A N 1
ATOM 1814 C CA . ALA A 1 230 ? -15.916 -6.265 19.509 1.00 96.38 230 ALA A CA 1
ATOM 1815 C C . ALA A 1 230 ? -15.534 -6.771 18.106 1.00 96.38 230 ALA A C 1
ATOM 1817 O O . ALA A 1 230 ? -15.490 -5.977 17.174 1.00 96.38 230 ALA A O 1
ATOM 1818 N N . ILE A 1 231 ? -15.311 -8.077 17.921 1.00 96.56 231 ILE A N 1
ATOM 1819 C CA . ILE A 1 231 ? -15.028 -8.683 16.607 1.00 96.56 231 ILE A CA 1
ATOM 1820 C C . ILE A 1 231 ? -16.213 -8.483 15.659 1.00 96.56 231 ILE A C 1
ATOM 1822 O O . ILE A 1 231 ? -16.015 -8.089 14.510 1.00 96.56 231 ILE A O 1
ATOM 1826 N N . ALA A 1 232 ? -17.439 -8.724 16.130 1.00 96.81 232 ALA A N 1
ATOM 1827 C CA . ALA A 1 232 ? -18.642 -8.507 15.333 1.00 96.81 232 ALA A CA 1
ATOM 1828 C C . ALA A 1 232 ? -18.774 -7.038 14.902 1.00 96.81 232 ALA A C 1
ATOM 1830 O O . ALA A 1 232 ? -19.079 -6.759 13.743 1.00 96.81 232 ALA A O 1
ATOM 1831 N N . GLU A 1 233 ? -18.502 -6.097 15.808 1.00 97.31 233 GLU A N 1
ATOM 1832 C CA . GLU A 1 233 ? -18.550 -4.668 15.496 1.00 97.31 233 GLU A CA 1
ATOM 1833 C C . GLU A 1 233 ? -17.407 -4.225 14.571 1.00 97.31 233 GLU A C 1
ATOM 1835 O O . GLU A 1 233 ? -17.623 -3.432 13.659 1.00 97.31 233 GLU A O 1
ATOM 1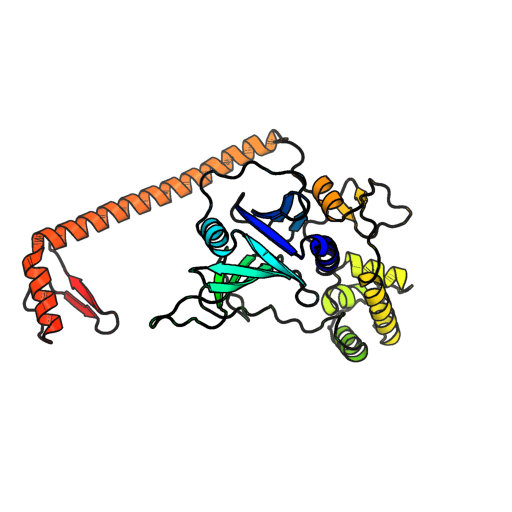840 N N . ALA A 1 234 ? -16.208 -4.787 14.725 1.00 96.94 234 ALA A N 1
ATOM 1841 C CA . ALA A 1 234 ? -15.089 -4.539 13.824 1.00 96.94 234 ALA A CA 1
ATOM 1842 C C . ALA A 1 234 ? -15.362 -5.058 12.401 1.00 96.94 234 ALA A C 1
ATOM 1844 O O . ALA A 1 234 ? -15.039 -4.372 11.435 1.00 96.94 234 ALA A O 1
ATOM 1845 N N . LYS A 1 235 ? -16.011 -6.222 12.251 1.00 96.25 235 LYS A N 1
ATOM 1846 C CA . LYS A 1 235 ? -16.462 -6.719 10.939 1.00 96.25 235 LYS A CA 1
ATOM 1847 C C . LYS A 1 235 ? -17.466 -5.758 10.296 1.00 96.25 235 LYS A C 1
ATOM 1849 O O . LYS A 1 235 ? -17.258 -5.349 9.160 1.00 96.25 235 LYS A O 1
ATOM 1854 N N . LYS A 1 236 ? -18.479 -5.310 11.050 1.00 96.62 236 LYS A N 1
ATOM 1855 C CA . LYS A 1 236 ? -19.436 -4.296 10.569 1.00 96.62 236 LYS A CA 1
ATOM 1856 C C . LYS A 1 236 ? -18.753 -2.993 10.166 1.00 96.62 236 LYS A C 1
ATOM 1858 O O . LYS A 1 236 ? -19.130 -2.408 9.161 1.00 96.62 236 LYS A O 1
ATOM 1863 N N . LEU A 1 237 ? -17.764 -2.539 10.939 1.00 96.88 237 LEU A N 1
ATOM 1864 C CA . LEU A 1 237 ? -17.002 -1.334 10.622 1.00 96.88 237 LEU A CA 1
ATOM 1865 C C . LEU A 1 237 ? -16.306 -1.456 9.263 1.00 96.88 237 LEU A C 1
ATOM 1867 O O . LEU A 1 237 ? -16.341 -0.498 8.506 1.00 96.88 237 LEU A O 1
ATOM 1871 N N . LEU A 1 238 ? -15.698 -2.602 8.937 1.00 96.00 238 LEU A N 1
ATOM 1872 C CA . LEU A 1 238 ? -15.029 -2.801 7.642 1.00 96.00 238 LEU A CA 1
ATOM 1873 C C . LEU A 1 238 ? -16.008 -2.755 6.458 1.00 96.00 238 LEU A C 1
ATOM 1875 O O . LEU A 1 238 ? -15.654 -2.260 5.388 1.00 96.00 238 LEU A O 1
ATOM 1879 N N . ASP A 1 239 ? -17.247 -3.199 6.664 1.00 95.81 239 ASP A N 1
ATOM 1880 C CA . ASP A 1 239 ? -18.307 -3.145 5.652 1.00 95.81 239 ASP A CA 1
ATOM 1881 C C . ASP A 1 239 ? -19.011 -1.774 5.574 1.00 95.81 239 ASP A C 1
ATOM 1883 O O . ASP A 1 239 ? -19.716 -1.494 4.604 1.00 95.81 239 ASP A O 1
ATOM 1887 N N . ASP A 1 240 ? -18.792 -0.894 6.556 1.00 95.88 240 ASP A N 1
ATOM 1888 C CA . ASP A 1 240 ? -19.417 0.430 6.652 1.00 95.88 240 ASP A CA 1
ATOM 1889 C C . ASP A 1 240 ? -18.983 1.362 5.502 1.00 95.88 240 ASP A C 1
ATOM 1891 O O . ASP A 1 240 ? -18.034 1.098 4.755 1.00 95.88 240 ASP A O 1
ATOM 1895 N N . THR A 1 241 ? -19.676 2.487 5.353 1.00 95.38 241 THR A N 1
ATOM 1896 C CA . THR A 1 241 ? -19.315 3.555 4.418 1.00 95.38 241 THR A CA 1
ATOM 1897 C C . THR A 1 241 ? -18.613 4.665 5.185 1.00 95.38 241 THR A C 1
ATOM 1899 O O . THR A 1 241 ? -19.213 5.320 6.041 1.00 95.38 241 THR A O 1
ATOM 1902 N N . ALA A 1 242 ? -17.336 4.887 4.869 1.00 94.94 242 ALA A N 1
ATOM 1903 C CA . ALA A 1 242 ? -16.574 5.990 5.437 1.00 94.94 242 ALA A CA 1
ATOM 1904 C C . ALA A 1 242 ? -17.205 7.343 5.073 1.00 94.94 242 ALA A C 1
ATOM 1906 O O . ALA A 1 242 ? -17.788 7.503 4.001 1.00 94.94 242 ALA A O 1
ATOM 1907 N N . LYS A 1 243 ? -17.069 8.320 5.971 1.00 95.81 243 LYS A N 1
ATOM 1908 C CA . LYS A 1 243 ? -17.529 9.703 5.786 1.00 95.81 243 LYS A CA 1
ATOM 1909 C C . LYS A 1 243 ? -16.365 10.642 6.083 1.00 95.81 243 LYS A C 1
ATOM 1911 O O . LYS A 1 243 ? -16.328 11.216 7.173 1.00 95.81 243 LYS A O 1
ATOM 1916 N N . PRO A 1 244 ? -15.383 10.725 5.173 1.00 95.88 244 PRO A N 1
ATOM 1917 C CA . PRO A 1 244 ? -14.129 11.394 5.456 1.00 95.88 244 PRO A CA 1
ATOM 1918 C C . PRO A 1 244 ? -14.338 12.868 5.814 1.00 95.88 244 PRO A C 1
ATOM 1920 O O . PRO A 1 244 ? -15.187 13.560 5.249 1.00 95.88 244 PRO A O 1
ATOM 1923 N N . LEU A 1 245 ? -13.566 13.331 6.789 1.00 94.62 245 LEU A N 1
ATOM 1924 C CA . LEU A 1 245 ? -13.549 14.709 7.252 1.00 94.62 245 LEU A CA 1
ATOM 1925 C C . LEU A 1 245 ? -12.112 15.129 7.549 1.00 94.62 245 LEU A C 1
ATOM 1927 O O . LEU A 1 245 ? -11.336 14.348 8.101 1.00 94.62 245 LEU A O 1
ATOM 1931 N N . THR A 1 246 ? -11.766 16.369 7.232 1.00 93.50 246 THR A N 1
ATOM 1932 C CA . THR A 1 246 ? -10.508 16.999 7.640 1.00 93.50 246 THR A CA 1
ATOM 1933 C C . THR A 1 246 ? -10.751 18.042 8.715 1.00 93.50 246 THR A C 1
ATOM 1935 O O . THR A 1 246 ? -11.705 18.816 8.668 1.00 93.50 246 THR A O 1
ATOM 1938 N N . ASN A 1 247 ? -9.860 18.080 9.700 1.00 89.69 247 ASN A N 1
ATOM 1939 C CA . ASN A 1 247 ? -9.772 19.174 10.660 1.00 89.69 247 ASN A CA 1
ATOM 1940 C C . ASN A 1 247 ? -8.344 19.749 10.687 1.00 89.69 247 ASN A C 1
ATOM 1942 O O . ASN A 1 247 ? -7.440 19.315 9.958 1.00 89.69 247 ASN A O 1
ATOM 1946 N N . GLU A 1 248 ? -8.100 20.709 11.582 1.00 83.50 248 GLU A N 1
ATOM 1947 C CA . GLU A 1 248 ? -6.785 21.344 11.744 1.00 83.50 248 GLU A CA 1
ATOM 1948 C C . GLU A 1 248 ? -5.636 20.352 11.991 1.00 83.50 248 GLU A C 1
ATOM 1950 O O . GLU A 1 248 ? -4.484 20.647 11.672 1.00 83.50 248 GLU A O 1
ATOM 1955 N N . LYS A 1 249 ? -5.914 19.143 12.492 1.00 82.31 249 LYS A N 1
ATOM 1956 C CA . LYS A 1 249 ? -4.899 18.162 12.898 1.00 82.31 249 LYS A CA 1
ATOM 1957 C C . LYS A 1 249 ? -4.775 16.976 11.949 1.00 82.31 249 LYS A C 1
ATOM 1959 O O . LYS A 1 249 ? -3.661 16.497 11.748 1.00 82.31 249 LYS A O 1
ATOM 1964 N N . GLU A 1 250 ? -5.854 16.481 11.357 1.00 88.00 250 GLU A N 1
ATOM 1965 C CA . GLU A 1 250 ? -5.813 15.232 10.588 1.00 88.00 250 GLU A CA 1
ATOM 1966 C C . GLU A 1 250 ? -7.009 15.021 9.658 1.00 88.00 250 GLU A C 1
ATOM 1968 O O . GLU A 1 250 ? -7.980 15.774 9.687 1.00 88.00 250 GLU A O 1
ATOM 1973 N N . ALA A 1 251 ? -6.895 13.982 8.830 1.00 91.44 251 ALA A N 1
ATOM 1974 C CA . ALA A 1 251 ? -7.995 13.391 8.085 1.00 91.44 251 ALA A CA 1
ATOM 1975 C C . ALA A 1 251 ? -8.562 12.202 8.880 1.00 91.44 251 ALA A C 1
ATOM 1977 O O . ALA A 1 251 ? -7.812 11.315 9.300 1.00 91.44 251 ALA A O 1
ATOM 1978 N N . ILE A 1 252 ? -9.877 12.186 9.075 1.00 93.25 252 ILE A N 1
ATOM 1979 C CA . ILE A 1 252 ? -10.622 11.212 9.877 1.00 93.25 252 ILE A CA 1
ATOM 1980 C C . ILE A 1 252 ? -11.654 10.543 8.967 1.00 93.25 252 ILE A C 1
ATOM 1982 O O . ILE A 1 252 ? -12.484 11.220 8.372 1.00 93.25 252 ILE A O 1
ATOM 1986 N N . LEU A 1 253 ? -11.635 9.212 8.862 1.00 94.56 253 LEU A N 1
ATOM 1987 C CA . LEU A 1 253 ? -12.576 8.472 8.002 1.00 94.56 253 LEU A CA 1
ATOM 1988 C C . LEU A 1 253 ? -13.963 8.285 8.625 1.00 94.56 253 LEU A C 1
ATOM 1990 O O . LEU A 1 253 ? -14.956 8.201 7.906 1.00 94.56 253 LEU A O 1
ATOM 1994 N N . PHE A 1 254 ? -14.024 8.192 9.954 1.00 95.25 254 PHE A N 1
ATOM 1995 C CA . PHE A 1 254 ? -15.259 7.996 10.714 1.00 95.25 254 PHE A CA 1
ATOM 1996 C C . PHE A 1 254 ? -15.354 9.038 11.834 1.00 95.25 254 PHE A C 1
ATOM 1998 O O . PHE A 1 254 ? -15.185 8.690 13.005 1.00 95.25 254 PHE A O 1
ATOM 2005 N N . PRO A 1 255 ? -15.581 10.318 11.489 1.00 92.94 255 PRO A N 1
ATOM 2006 C CA . PRO A 1 255 ? -15.720 11.382 12.475 1.00 92.94 255 PRO A CA 1
ATOM 2007 C C . PRO A 1 255 ? -16.926 11.136 13.388 1.00 92.94 255 PRO A C 1
ATOM 2009 O O . PRO A 1 255 ? -17.929 10.526 12.995 1.00 92.94 255 PRO A O 1
ATOM 2012 N N . GLU A 1 256 ? -16.851 11.640 14.618 1.00 90.69 256 GLU A N 1
ATOM 2013 C CA . GLU A 1 256 ? -18.024 11.689 15.483 1.00 90.69 256 GLU A CA 1
ATOM 2014 C C . GLU A 1 256 ? -19.005 12.748 14.974 1.00 90.69 256 GLU A C 1
ATOM 2016 O O . GLU A 1 256 ? -18.625 13.693 14.287 1.00 90.69 256 GLU A O 1
ATOM 2021 N N . LYS A 1 257 ? -20.285 12.640 15.350 1.00 87.31 257 LYS A N 1
ATOM 2022 C CA . LYS A 1 257 ? -21.303 13.625 14.938 1.00 87.31 257 LYS A CA 1
ATOM 2023 C C . LYS A 1 257 ? -20.974 15.057 15.371 1.00 87.31 257 LYS A C 1
ATOM 2025 O O . LYS A 1 257 ? -21.450 15.996 14.752 1.00 87.31 257 LYS A O 1
ATOM 2030 N N . T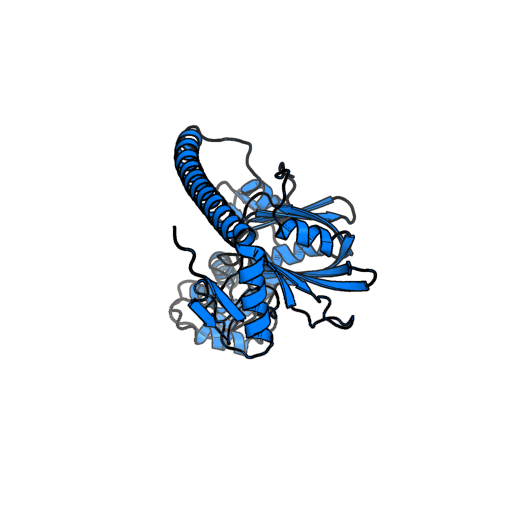HR A 1 258 ? -20.218 15.207 16.453 1.00 90.38 258 THR A N 1
ATOM 2031 C CA . THR A 1 258 ? -19.800 16.495 17.017 1.00 90.38 258 THR A CA 1
ATOM 2032 C C . THR A 1 258 ? -18.440 16.953 16.495 1.00 90.38 258 THR A C 1
ATOM 2034 O O . THR A 1 258 ? -17.936 17.973 16.952 1.00 90.38 258 THR A O 1
ATOM 2037 N N . THR A 1 259 ? -17.795 16.189 15.609 1.00 90.94 259 THR A N 1
ATOM 2038 C CA . THR A 1 259 ? -16.506 16.574 15.036 1.00 90.94 259 THR A CA 1
ATOM 2039 C C . THR A 1 259 ? -16.723 17.651 13.979 1.00 90.94 259 THR A C 1
ATOM 2041 O O . THR A 1 259 ? -17.359 17.403 12.959 1.00 90.94 259 THR A O 1
ATOM 2044 N N . GLU A 1 260 ? -16.176 18.838 14.222 1.00 93.00 260 GLU A N 1
ATOM 2045 C CA . GLU A 1 260 ? -16.160 19.934 13.253 1.00 93.00 260 GLU A CA 1
ATOM 2046 C C . GLU A 1 260 ? -15.028 19.752 12.232 1.00 93.00 260 GLU A C 1
ATOM 2048 O O . GLU A 1 260 ? -13.941 19.264 12.566 1.00 93.00 260 GLU A O 1
ATOM 2053 N N . GLY A 1 261 ? -15.279 20.157 10.986 1.00 94.31 261 GLY A N 1
ATOM 2054 C CA . GLY A 1 261 ? -14.301 20.108 9.904 1.00 94.31 261 GLY A CA 1
ATOM 2055 C C . GLY A 1 261 ? -14.930 20.140 8.513 1.00 94.31 261 GLY A C 1
ATOM 2056 O O . GLY A 1 261 ? -16.141 20.314 8.366 1.00 94.31 261 GLY A O 1
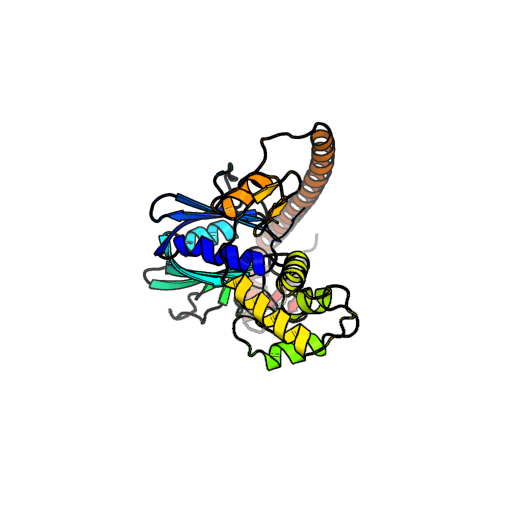ATOM 2057 N N . THR A 1 262 ? -14.094 19.964 7.493 1.00 95.50 262 THR A N 1
ATOM 2058 C CA . THR A 1 262 ? -14.512 19.904 6.088 1.00 95.50 262 THR A CA 1
ATOM 2059 C C . THR A 1 262 ? -14.818 18.460 5.716 1.00 95.50 262 THR A C 1
ATOM 2061 O O . THR A 1 262 ? -13.981 17.581 5.907 1.00 95.50 262 THR A O 1
ATOM 2064 N N . HIS A 1 263 ? -16.014 18.197 5.193 1.00 95.62 263 HIS A N 1
ATOM 2065 C CA . HIS A 1 263 ? -16.390 16.873 4.699 1.00 95.62 263 HIS A CA 1
ATOM 2066 C C . HIS A 1 263 ? -15.918 16.651 3.263 1.00 95.62 263 HIS A C 1
ATOM 2068 O O . HIS A 1 263 ? -15.971 17.567 2.447 1.00 95.62 263 HIS A O 1
ATOM 2074 N N . HIS A 1 264 ? -15.539 15.409 2.966 1.00 95.50 264 HIS A N 1
ATOM 2075 C CA . HIS A 1 264 ? -15.046 14.971 1.660 1.00 95.50 264 HIS A CA 1
ATOM 2076 C C . HIS A 1 264 ? -15.839 13.770 1.157 1.00 95.50 264 HIS A C 1
ATOM 2078 O O . HIS A 1 264 ? -16.366 12.991 1.958 1.00 95.50 264 HIS A O 1
ATOM 2084 N N . GLU A 1 265 ? -15.913 13.597 -0.162 1.00 94.06 265 GLU A N 1
ATOM 2085 C CA . GLU A 1 265 ? -16.561 12.423 -0.752 1.00 94.06 265 GLU A CA 1
ATOM 2086 C C . GLU A 1 265 ? -15.663 11.193 -0.627 1.00 94.06 265 GLU A C 1
ATOM 2088 O O . GLU A 1 265 ? -16.142 10.081 -0.384 1.00 94.06 265 GLU A O 1
ATOM 2093 N N . THR A 1 266 ? -14.352 11.396 -0.770 1.00 95.38 266 THR A N 1
ATOM 2094 C CA . THR A 1 266 ? -13.366 10.316 -0.775 1.00 95.38 266 THR A CA 1
ATOM 2095 C C . THR A 1 266 ? -12.303 10.469 0.307 1.00 95.38 266 THR A C 1
ATOM 2097 O O . THR A 1 266 ? -12.044 11.547 0.844 1.00 95.38 266 THR A O 1
ATOM 2100 N N . MET A 1 267 ? -11.673 9.346 0.665 1.00 95.12 267 MET A N 1
ATOM 2101 C CA . MET A 1 267 ? -10.546 9.358 1.595 1.00 95.12 267 MET A CA 1
ATOM 2102 C C . MET A 1 267 ? -9.361 10.076 0.956 1.00 95.12 267 MET A C 1
ATOM 2104 O O . MET A 1 267 ? -8.638 10.792 1.645 1.00 95.12 267 MET A O 1
ATOM 2108 N N . SER A 1 268 ? -9.172 9.892 -0.351 1.00 95.94 268 SER A N 1
ATOM 2109 C CA . SER A 1 268 ? -8.098 10.555 -1.080 1.00 95.94 268 SER A CA 1
ATOM 2110 C C . SER A 1 268 ? -8.223 12.077 -1.084 1.00 95.94 268 SER A C 1
ATOM 2112 O O . SER A 1 268 ? -7.210 12.729 -0.872 1.00 95.94 268 SER A O 1
ATOM 2114 N N . GLU A 1 269 ? -9.425 12.643 -1.232 1.00 95.12 269 GLU A N 1
ATOM 2115 C CA . GLU A 1 269 ? -9.655 14.095 -1.102 1.00 95.12 269 GLU A CA 1
ATOM 2116 C C . GLU A 1 269 ? -9.273 14.609 0.291 1.00 95.12 269 GLU A C 1
ATOM 2118 O O . GLU A 1 269 ? -8.504 15.561 0.417 1.00 95.12 269 GLU A O 1
ATOM 2123 N N . ALA A 1 270 ? -9.718 13.921 1.348 1.00 94.50 270 ALA A N 1
ATOM 2124 C CA . ALA A 1 270 ? -9.369 14.292 2.718 1.00 94.50 270 ALA A CA 1
ATOM 2125 C C . ALA A 1 270 ? -7.848 14.216 2.971 1.00 94.50 270 ALA A C 1
ATOM 2127 O O . ALA A 1 270 ? -7.271 15.049 3.676 1.00 94.50 270 ALA A O 1
ATOM 2128 N N . LEU A 1 271 ? -7.172 13.216 2.397 1.00 93.44 271 LEU A N 1
ATOM 2129 C CA . LEU A 1 271 ? -5.718 13.086 2.484 1.00 93.44 271 LEU A CA 1
ATOM 2130 C C . LEU A 1 271 ? -4.980 14.113 1.617 1.00 93.44 271 LEU A C 1
ATOM 2132 O O . LEU A 1 271 ? -3.926 14.581 2.035 1.00 93.44 271 LEU A O 1
ATOM 2136 N N . GLU A 1 272 ? -5.507 14.491 0.455 1.00 92.56 272 GLU A N 1
ATOM 2137 C CA . GLU A 1 272 ? -4.953 15.552 -0.392 1.00 92.56 272 GLU A CA 1
ATOM 2138 C C . GLU A 1 272 ? -5.101 16.919 0.286 1.00 92.56 272 GLU A C 1
ATOM 2140 O O . GLU A 1 272 ? -4.128 17.655 0.359 1.00 92.56 272 GLU A O 1
ATOM 2145 N N . GLU A 1 273 ? -6.244 17.261 0.883 1.00 91.25 273 GLU A N 1
ATOM 2146 C CA . GLU A 1 273 ? -6.362 18.534 1.612 1.00 91.25 273 GLU A CA 1
ATOM 2147 C C . GLU A 1 273 ? -5.357 18.604 2.777 1.00 91.25 273 GLU A C 1
ATOM 2149 O O . GLU A 1 273 ? -4.770 19.653 3.056 1.00 91.25 273 GLU A O 1
ATOM 2154 N N . LYS A 1 274 ? -5.124 17.473 3.457 1.00 88.50 274 LYS A N 1
ATOM 2155 C CA . LYS A 1 274 ? -4.253 17.425 4.635 1.00 88.50 274 LYS A CA 1
ATOM 2156 C C . LYS A 1 274 ? -2.763 17.303 4.315 1.00 88.50 274 LYS A C 1
ATOM 2158 O O . LYS A 1 274 ? -1.934 17.847 5.048 1.00 88.50 274 LYS A O 1
ATOM 2163 N N . PHE A 1 275 ? -2.425 16.536 3.285 1.00 85.38 275 PHE A N 1
ATOM 2164 C CA . PHE A 1 275 ? -1.059 16.109 2.966 1.00 85.38 275 PHE A CA 1
ATOM 2165 C C . PHE A 1 275 ? -0.659 16.365 1.516 1.00 85.38 275 PHE A C 1
ATOM 2167 O O . PHE A 1 275 ? 0.519 16.192 1.186 1.00 85.38 275 PHE A O 1
ATOM 2174 N N . GLY A 1 276 ? -1.604 16.719 0.647 1.00 79.94 276 GLY A N 1
ATOM 2175 C CA . GLY A 1 276 ? -1.310 17.370 -0.623 1.00 79.94 276 GLY A CA 1
ATOM 2176 C C . GLY A 1 276 ? -0.487 18.601 -0.306 1.00 79.94 276 GLY A C 1
ATOM 2177 O O . GLY A 1 276 ? -0.705 19.247 0.721 1.00 79.94 276 GLY A O 1
ATOM 2178 N N . ASP A 1 277 ? 0.568 18.821 -1.082 1.00 69.12 277 ASP A N 1
ATOM 2179 C CA . ASP A 1 277 ? 1.589 19.798 -0.735 1.00 69.12 277 ASP A CA 1
ATOM 2180 C C . ASP A 1 277 ? 0.925 21.180 -0.605 1.00 69.12 277 ASP A C 1
ATOM 2182 O O . ASP A 1 277 ? 0.669 21.865 -1.597 1.00 69.12 277 ASP A O 1
ATOM 2186 N N . LEU A 1 278 ? 0.607 21.579 0.634 1.00 48.16 278 LEU A N 1
ATOM 2187 C CA . LEU A 1 278 ? 0.222 22.935 0.982 1.00 48.16 278 LEU A CA 1
ATOM 2188 C C . LEU A 1 278 ? 1.341 23.802 0.425 1.00 48.16 278 LEU A C 1
ATOM 2190 O O . LEU A 1 278 ? 2.484 23.670 0.864 1.00 48.16 278 LEU A O 1
ATOM 2194 N N . LYS A 1 279 ? 0.993 24.564 -0.622 1.00 40.47 279 LYS A N 1
ATOM 2195 C CA . LYS A 1 279 ? 1.754 25.624 -1.293 1.00 40.47 279 LYS A CA 1
ATOM 2196 C C . LYS A 1 279 ? 3.106 25.857 -0.648 1.00 40.47 279 LYS A C 1
ATOM 2198 O O . LYS A 1 279 ? 3.100 26.272 0.496 1.00 40.47 279 LYS A O 1
ATOM 2203 N N . ASP A 1 280 ? 4.190 25.655 -1.392 1.00 39.28 280 ASP A N 1
ATOM 2204 C CA . ASP A 1 280 ? 5.483 26.370 -1.391 1.00 39.28 280 ASP A CA 1
ATOM 2205 C C . ASP A 1 280 ? 5.778 27.422 -0.275 1.00 39.28 280 ASP A C 1
ATOM 2207 O O . ASP A 1 280 ? 6.385 28.466 -0.506 1.00 39.28 280 ASP A O 1
ATOM 2211 N N . GLU A 1 281 ? 5.407 27.161 0.974 1.00 34.06 281 GLU A N 1
ATOM 2212 C CA . GLU A 1 281 ? 5.621 27.985 2.154 1.00 34.06 281 GLU A CA 1
ATOM 2213 C C . GLU A 1 281 ? 6.766 27.344 2.909 1.00 34.06 281 GLU A C 1
ATOM 2215 O O . GLU A 1 281 ? 6.679 26.797 4.007 1.00 34.06 281 GLU A O 1
ATOM 2220 N N . SER A 1 282 ? 7.915 27.438 2.255 1.00 35.47 282 SER A N 1
ATOM 2221 C CA . SER A 1 282 ? 9.188 27.408 2.945 1.00 35.47 282 SER A CA 1
ATOM 2222 C C . SER A 1 282 ? 9.194 28.495 4.026 1.00 35.47 282 SER A C 1
ATOM 2224 O O . SER A 1 282 ? 9.500 29.661 3.764 1.00 35.47 282 SER A O 1
ATOM 2226 N N . THR A 1 283 ? 8.881 28.105 5.262 1.00 34.34 283 THR A N 1
ATOM 2227 C CA . THR A 1 283 ? 9.095 28.945 6.441 1.00 34.34 283 THR A CA 1
ATOM 2228 C C . THR A 1 283 ? 10.550 29.456 6.449 1.00 34.34 283 THR A C 1
ATOM 2230 O O . THR A 1 283 ? 11.481 28.726 6.076 1.00 34.34 283 THR A O 1
ATOM 2233 N N . PRO A 1 284 ? 10.816 30.714 6.857 1.00 41.69 284 PRO A N 1
ATOM 2234 C CA . PRO A 1 284 ? 12.177 31.264 6.899 1.00 41.69 284 PRO A CA 1
ATOM 2235 C C . PRO A 1 284 ? 13.160 30.429 7.744 1.00 41.69 284 PRO A C 1
ATOM 2237 O O . PRO A 1 284 ? 14.369 30.439 7.490 1.00 41.69 284 PRO A O 1
ATOM 2240 N N . SER A 1 285 ? 12.648 29.662 8.711 1.00 43.00 285 SER A N 1
ATOM 2241 C CA . SER A 1 285 ? 13.394 28.695 9.524 1.00 43.00 285 SER A CA 1
ATOM 2242 C C . SER A 1 285 ? 13.865 27.475 8.715 1.00 43.00 285 SER A C 1
ATOM 2244 O O . SER A 1 285 ? 15.021 27.063 8.853 1.00 43.00 285 SER A O 1
ATOM 2246 N N . GLU A 1 286 ? 13.057 26.956 7.785 1.00 40.16 286 GLU A N 1
ATOM 2247 C CA . GLU A 1 286 ? 13.462 25.867 6.889 1.00 40.16 286 GLU A CA 1
ATOM 2248 C C . GLU A 1 286 ? 14.480 26.296 5.830 1.00 40.16 286 GLU A C 1
ATOM 2250 O O . GLU A 1 286 ? 15.329 25.490 5.450 1.00 40.16 286 GLU A O 1
ATOM 2255 N N . LYS A 1 287 ? 14.483 27.559 5.380 1.00 37.12 287 LYS A N 1
ATOM 2256 C CA . LYS A 1 287 ? 15.531 28.067 4.469 1.00 37.12 287 LYS A CA 1
ATOM 2257 C C . LYS A 1 287 ? 16.918 28.073 5.126 1.00 37.12 287 LYS A C 1
ATOM 2259 O O . LYS A 1 287 ? 17.908 27.815 4.437 1.00 37.12 287 LYS A O 1
ATOM 2264 N N . LYS A 1 288 ? 17.010 28.292 6.446 1.00 39.03 288 LYS A N 1
ATOM 2265 C CA . LYS A 1 288 ? 18.276 28.181 7.200 1.00 39.03 288 LYS A CA 1
ATOM 2266 C C . LYS A 1 288 ? 18.685 26.718 7.429 1.00 39.03 288 LYS A C 1
ATOM 2268 O O . LYS A 1 288 ? 19.845 26.381 7.194 1.00 39.03 288 LYS A O 1
ATOM 2273 N N . ALA A 1 289 ? 17.745 25.829 7.759 1.00 42.16 289 ALA A N 1
ATOM 2274 C CA . ALA A 1 289 ? 18.023 24.397 7.936 1.00 42.16 289 ALA A CA 1
ATOM 2275 C C . ALA A 1 289 ? 18.341 23.660 6.613 1.00 42.16 289 ALA A C 1
ATOM 2277 O O . ALA A 1 289 ? 19.243 22.821 6.577 1.00 42.16 289 ALA A O 1
ATOM 2278 N N . LYS A 1 290 ? 17.675 24.008 5.498 1.00 40.09 290 LYS A N 1
ATOM 2279 C CA . LYS A 1 290 ? 17.979 23.498 4.145 1.00 40.09 290 LYS A CA 1
ATOM 2280 C C . LYS A 1 290 ? 19.326 24.005 3.626 1.00 40.09 290 LYS A C 1
ATOM 2282 O O . LYS A 1 290 ? 19.993 23.252 2.926 1.00 40.09 290 LYS A O 1
ATOM 2287 N N . LYS A 1 291 ? 19.770 25.224 3.974 1.00 44.22 291 LYS A N 1
ATOM 2288 C CA . LYS A 1 291 ? 21.140 25.690 3.666 1.00 44.22 291 LYS A CA 1
ATOM 2289 C C . LYS A 1 291 ? 22.201 24.901 4.443 1.00 44.22 291 LYS A C 1
ATOM 2291 O O . LYS A 1 291 ? 23.190 24.503 3.838 1.00 44.22 291 LYS A O 1
ATOM 2296 N N . GLY A 1 292 ? 21.962 24.608 5.725 1.00 47.44 292 GLY A N 1
ATOM 2297 C CA . GLY A 1 292 ? 22.851 23.771 6.542 1.00 47.44 292 GLY A CA 1
ATOM 2298 C C . GLY A 1 292 ? 22.949 22.324 6.040 1.00 47.44 292 GLY A C 1
ATOM 2299 O O . GLY A 1 292 ? 24.044 21.843 5.772 1.00 47.44 292 GLY A O 1
ATOM 2300 N N . LYS A 1 293 ? 21.808 21.655 5.804 1.00 48.47 293 LYS A N 1
ATOM 2301 C CA . LYS A 1 293 ? 21.768 20.267 5.298 1.00 48.47 293 LYS A CA 1
ATOM 2302 C C . LYS A 1 293 ? 22.260 20.122 3.852 1.00 48.47 293 LYS A C 1
ATOM 2304 O O . LYS A 1 293 ? 22.885 19.114 3.535 1.00 48.47 293 LYS A O 1
ATOM 2309 N N . LYS A 1 294 ? 22.032 21.110 2.971 1.00 49.62 294 LYS A N 1
ATOM 2310 C CA . LYS A 1 294 ? 22.624 21.112 1.617 1.00 49.62 294 LYS A CA 1
ATOM 2311 C C . LYS A 1 294 ? 24.148 21.211 1.662 1.00 49.62 294 LYS A C 1
ATOM 2313 O O . LYS A 1 294 ? 24.782 20.605 0.810 1.00 49.62 294 LYS A O 1
ATOM 2318 N N . GLY A 1 295 ? 24.723 21.915 2.642 1.00 53.75 295 GLY A N 1
ATOM 2319 C CA . GLY A 1 295 ? 26.172 21.941 2.865 1.00 53.75 295 GLY A CA 1
ATOM 2320 C C . GLY A 1 295 ? 26.717 20.549 3.175 1.00 53.75 295 GLY A C 1
ATOM 2321 O O . GLY A 1 295 ? 27.577 20.061 2.454 1.00 53.75 295 GLY A O 1
ATOM 2322 N N . THR A 1 296 ? 26.123 19.861 4.153 1.00 55.72 296 THR A N 1
ATOM 2323 C CA . THR A 1 296 ? 26.557 18.518 4.575 1.00 55.72 296 THR A CA 1
ATOM 2324 C C . THR A 1 296 ? 26.377 17.460 3.481 1.00 55.72 296 THR A C 1
ATOM 2326 O O . THR A 1 296 ? 27.253 16.625 3.282 1.00 55.72 296 THR A O 1
ATOM 2329 N N . ILE A 1 297 ? 25.272 17.505 2.727 1.00 64.31 297 ILE A N 1
ATOM 2330 C CA . ILE A 1 297 ? 25.025 16.569 1.614 1.00 64.31 297 ILE A CA 1
ATOM 2331 C C . ILE A 1 297 ? 25.962 16.855 0.434 1.00 64.31 297 ILE A C 1
ATOM 2333 O O . ILE A 1 297 ? 26.480 15.920 -0.168 1.00 64.31 297 ILE A O 1
ATOM 2337 N N . LEU A 1 298 ? 26.214 18.127 0.106 1.00 69.38 298 LEU A N 1
ATOM 2338 C CA . LEU A 1 298 ? 27.163 18.496 -0.948 1.00 69.38 298 LEU A CA 1
ATOM 2339 C C . LEU A 1 298 ? 28.590 18.079 -0.576 1.00 69.38 298 LEU A C 1
ATOM 2341 O O . LEU A 1 298 ? 29.358 17.674 -1.441 1.00 69.38 298 LEU A O 1
ATOM 2345 N N . GLU A 1 299 ? 28.942 18.154 0.703 1.00 69.38 299 GLU A N 1
ATOM 2346 C CA . GLU A 1 299 ? 30.247 17.745 1.216 1.00 69.38 299 GLU A CA 1
ATOM 2347 C C . GLU A 1 299 ? 30.419 16.222 1.186 1.00 69.38 299 GLU A C 1
ATOM 2349 O O . GLU A 1 299 ? 31.443 15.735 0.712 1.00 69.38 299 GLU A O 1
ATOM 2354 N N . GLN A 1 300 ? 29.377 15.464 1.541 1.00 68.38 300 GLN A N 1
ATOM 2355 C CA . GLN A 1 300 ? 29.340 14.008 1.360 1.00 68.38 300 GLN A CA 1
ATOM 2356 C C . GLN A 1 300 ? 29.406 13.602 -0.120 1.00 68.38 300 GLN A C 1
ATOM 2358 O O . GLN A 1 300 ? 30.156 12.696 -0.476 1.00 68.38 300 GLN A O 1
ATOM 2363 N N . GLN A 1 301 ? 28.674 14.290 -1.002 1.00 72.19 301 GLN A N 1
ATOM 2364 C CA . GLN A 1 301 ? 28.719 14.037 -2.446 1.00 72.19 301 GLN A CA 1
ATOM 2365 C C . GLN A 1 301 ? 30.079 14.390 -3.048 1.00 72.19 301 GLN A C 1
ATOM 2367 O O . GLN A 1 301 ? 30.568 13.643 -3.887 1.00 72.19 301 GLN A O 1
ATOM 2372 N N . LYS A 1 302 ? 30.725 15.472 -2.594 1.00 79.00 302 LYS A N 1
ATOM 2373 C CA . LYS A 1 302 ? 32.098 15.814 -2.990 1.00 79.00 302 LYS A CA 1
ATOM 2374 C C . LYS A 1 302 ? 33.095 14.772 -2.503 1.00 79.00 302 LYS A C 1
ATOM 2376 O O . LYS A 1 302 ? 33.920 14.343 -3.292 1.00 79.00 302 LYS A O 1
ATOM 2381 N N . GLN A 1 303 ? 33.002 14.313 -1.255 1.00 76.19 303 GLN A N 1
ATOM 2382 C CA . GLN A 1 303 ? 33.859 13.232 -0.755 1.00 76.19 303 GLN A CA 1
ATOM 2383 C C . GLN A 1 303 ? 33.660 11.936 -1.551 1.00 76.19 303 GLN A C 1
ATOM 2385 O O . GLN A 1 303 ? 34.636 11.283 -1.918 1.00 76.19 303 GLN A O 1
ATOM 2390 N N . GLN A 1 304 ? 32.413 11.593 -1.883 1.00 77.62 304 GLN A N 1
ATOM 2391 C CA . GLN A 1 304 ? 32.107 10.429 -2.710 1.00 77.62 304 GLN A CA 1
ATOM 2392 C C . GLN A 1 304 ? 32.623 10.596 -4.146 1.00 77.62 304 GLN A C 1
ATOM 2394 O O . GLN A 1 304 ? 33.203 9.661 -4.691 1.00 77.62 304 GLN A O 1
ATOM 2399 N N . GLN A 1 305 ? 32.469 11.780 -4.743 1.00 81.75 305 GLN A N 1
ATOM 2400 C CA . GLN A 1 305 ? 33.005 12.102 -6.064 1.00 81.75 305 GLN A CA 1
ATOM 2401 C C . GLN A 1 305 ? 34.536 12.016 -6.075 1.00 81.75 305 GLN A C 1
ATOM 2403 O O . GLN A 1 305 ? 35.088 11.346 -6.939 1.00 81.75 305 GLN A O 1
ATOM 2408 N N . THR A 1 306 ? 35.221 12.597 -5.089 1.00 87.06 306 THR A N 1
ATOM 2409 C CA . THR A 1 306 ? 36.682 12.498 -4.951 1.00 87.06 306 THR A CA 1
ATOM 2410 C C . THR A 1 306 ? 37.134 11.047 -4.769 1.00 87.06 306 THR A C 1
ATOM 2412 O O . THR A 1 306 ? 38.147 10.637 -5.337 1.00 87.06 306 THR A O 1
ATOM 2415 N N . GLY A 1 307 ? 36.373 10.237 -4.023 1.00 84.12 307 GLY A N 1
ATOM 2416 C CA . GLY A 1 307 ? 36.622 8.801 -3.891 1.00 84.12 307 GLY A CA 1
ATOM 2417 C C . GLY A 1 307 ? 36.476 8.054 -5.220 1.00 84.12 307 GLY A C 1
ATOM 2418 O O . GLY A 1 307 ? 37.331 7.243 -5.573 1.00 84.12 307 GLY A O 1
ATOM 2419 N N . LEU A 1 308 ? 35.433 8.368 -5.995 1.00 83.56 308 LEU A N 1
ATOM 2420 C CA . LEU A 1 308 ? 35.207 7.796 -7.325 1.00 83.56 308 LEU A CA 1
ATOM 2421 C C . LEU A 1 308 ? 36.267 8.242 -8.339 1.00 83.56 308 LEU A C 1
ATOM 2423 O O . LEU A 1 308 ? 36.724 7.417 -9.120 1.00 83.56 308 LEU A O 1
ATOM 2427 N N . GLU A 1 309 ? 36.699 9.502 -8.312 1.00 86.94 309 GLU A N 1
ATOM 2428 C CA . GLU A 1 309 ? 37.769 10.018 -9.176 1.00 86.94 309 GLU A CA 1
ATOM 2429 C C . GLU A 1 309 ? 39.122 9.385 -8.837 1.00 86.94 309 GLU A C 1
ATOM 2431 O O . GLU A 1 309 ? 39.867 9.007 -9.741 1.00 86.94 309 GLU A O 1
ATOM 2436 N N . THR A 1 310 ? 39.423 9.203 -7.548 1.00 88.50 310 THR A N 1
ATOM 2437 C CA . THR A 1 310 ? 40.616 8.467 -7.101 1.00 88.50 310 THR A CA 1
ATOM 2438 C C . THR A 1 310 ? 40.567 7.018 -7.581 1.00 88.50 310 THR A C 1
ATOM 2440 O O . THR A 1 310 ? 41.518 6.545 -8.198 1.00 88.50 310 THR A O 1
ATOM 2443 N N . SER A 1 311 ? 39.431 6.336 -7.397 1.00 82.19 311 SER A N 1
ATOM 2444 C CA . SER A 1 311 ? 39.249 4.961 -7.876 1.00 82.19 311 SER A CA 1
ATOM 2445 C C . SER A 1 311 ? 39.327 4.860 -9.403 1.00 82.19 311 SER A C 1
ATOM 2447 O O . SER A 1 311 ? 39.905 3.909 -9.923 1.00 82.19 311 SER A O 1
ATOM 2449 N N . ALA A 1 312 ? 38.801 5.844 -10.136 1.00 85.69 312 ALA A N 1
ATOM 2450 C CA . ALA A 1 312 ? 38.896 5.904 -11.590 1.00 85.69 312 ALA A CA 1
ATOM 2451 C C . ALA A 1 312 ? 40.349 6.072 -12.052 1.00 85.69 312 ALA A C 1
ATOM 2453 O O . ALA A 1 312 ? 40.778 5.337 -12.937 1.00 85.69 312 ALA A O 1
ATOM 2454 N N . LYS A 1 313 ? 41.122 6.972 -11.427 1.00 88.50 313 LYS A N 1
ATOM 2455 C CA . LYS A 1 313 ? 42.557 7.142 -11.711 1.00 88.50 313 LYS A CA 1
ATOM 2456 C C . LYS A 1 313 ? 43.349 5.875 -11.412 1.00 88.50 313 LYS A C 1
ATOM 2458 O O . LYS A 1 313 ? 44.163 5.462 -12.230 1.00 88.50 313 LYS A O 1
ATOM 2463 N N . GLU A 1 314 ? 43.089 5.233 -10.277 1.00 86.06 314 GLU A N 1
ATOM 2464 C CA . GLU A 1 314 ? 43.804 4.017 -9.896 1.00 86.06 314 GLU A CA 1
ATOM 2465 C C . GLU A 1 314 ? 43.454 2.838 -10.811 1.00 86.06 314 GLU A C 1
ATOM 2467 O O . GLU A 1 314 ? 44.343 2.127 -11.272 1.00 86.06 314 GLU A O 1
ATOM 2472 N N . ASN A 1 315 ? 42.176 2.662 -11.162 1.00 83.31 315 ASN A N 1
ATOM 2473 C CA . ASN A 1 315 ? 41.762 1.646 -12.130 1.00 83.31 315 ASN A CA 1
ATOM 2474 C C . ASN A 1 315 ? 42.299 1.933 -13.537 1.00 83.31 315 ASN A C 1
ATOM 2476 O O . ASN A 1 315 ? 42.656 0.997 -14.247 1.00 83.31 315 ASN A O 1
ATOM 2480 N N . HIS A 1 316 ? 42.391 3.205 -13.930 1.00 83.12 316 HIS A N 1
ATOM 2481 C CA . HIS A 1 316 ? 43.016 3.596 -15.188 1.00 83.12 316 HIS A CA 1
ATOM 2482 C C . HIS A 1 316 ? 44.501 3.227 -15.198 1.00 83.12 316 HIS A C 1
ATOM 2484 O O . HIS A 1 316 ? 44.933 2.536 -16.113 1.00 83.12 316 HIS A O 1
ATOM 2490 N N . ARG A 1 317 ? 45.246 3.557 -14.133 1.00 86.62 317 ARG A N 1
ATOM 2491 C CA . ARG A 1 317 ? 46.662 3.188 -14.000 1.00 86.62 317 ARG A CA 1
ATOM 2492 C C . ARG A 1 317 ? 46.872 1.674 -13.982 1.00 86.62 317 ARG A C 1
ATOM 2494 O O . ARG A 1 317 ? 47.779 1.174 -14.636 1.00 86.62 317 ARG A O 1
ATOM 2501 N N . ARG A 1 318 ? 46.013 0.922 -13.286 1.00 85.00 318 ARG A N 1
ATOM 2502 C CA . ARG A 1 318 ? 46.022 -0.553 -13.329 1.00 85.00 318 ARG A CA 1
ATOM 2503 C C . ARG A 1 318 ? 45.789 -1.075 -14.750 1.00 85.00 318 ARG A C 1
ATOM 2505 O O . ARG A 1 318 ? 46.438 -2.031 -15.156 1.00 85.00 318 ARG A O 1
ATOM 2512 N N . GLY A 1 319 ? 44.885 -0.446 -15.502 1.00 81.25 319 GLY A N 1
ATOM 2513 C CA . GLY A 1 319 ? 44.647 -0.752 -16.912 1.00 81.25 319 GLY A CA 1
ATOM 2514 C C . GLY A 1 319 ? 45.859 -0.458 -17.800 1.00 81.25 319 GLY A C 1
ATOM 2515 O O . GLY A 1 319 ? 46.211 -1.296 -18.625 1.00 81.25 319 GLY A O 1
ATOM 2516 N N . GLU A 1 320 ? 46.525 0.682 -17.600 1.00 85.69 320 GLU A N 1
ATOM 2517 C CA . GLU A 1 320 ? 47.771 1.029 -18.298 1.00 85.69 320 GLU A CA 1
ATOM 2518 C C . GLU A 1 320 ? 48.874 0.010 -18.022 1.00 85.69 320 GLU A C 1
ATOM 2520 O O . GLU A 1 320 ? 49.468 -0.488 -18.967 1.00 85.69 320 GLU A O 1
ATOM 2525 N N . LEU A 1 321 ? 49.089 -0.383 -16.762 1.00 84.81 321 LEU A N 1
ATOM 2526 C CA . LEU A 1 321 ? 50.101 -1.384 -16.400 1.00 84.81 321 LEU A CA 1
ATOM 2527 C C . LEU A 1 321 ? 49.854 -2.735 -17.085 1.00 84.81 321 LEU A C 1
ATOM 2529 O O . LEU A 1 321 ? 50.792 -3.384 -17.548 1.00 84.81 321 LEU A O 1
ATOM 2533 N N . ILE A 1 322 ? 48.589 -3.153 -17.196 1.00 83.25 322 ILE A N 1
ATOM 2534 C CA . ILE A 1 322 ? 48.219 -4.361 -17.945 1.00 83.25 322 ILE A CA 1
ATOM 2535 C C . ILE A 1 322 ? 48.496 -4.179 -19.441 1.00 83.25 322 ILE A C 1
ATOM 2537 O O . ILE A 1 322 ? 48.965 -5.111 -20.088 1.00 83.25 322 ILE A O 1
ATOM 2541 N N . TYR A 1 323 ? 48.214 -3.002 -20.000 1.00 83.06 323 TYR A N 1
ATOM 2542 C CA . TYR A 1 323 ? 48.431 -2.715 -21.418 1.00 83.06 323 TYR A CA 1
ATOM 2543 C C . TYR A 1 323 ? 49.924 -2.631 -21.779 1.00 83.06 323 TYR A C 1
ATOM 2545 O O . TYR A 1 323 ? 50.351 -3.217 -22.771 1.00 83.06 323 TYR A O 1
ATOM 2553 N N . GLU A 1 324 ? 50.726 -1.970 -20.943 1.00 86.19 324 GLU A N 1
ATOM 2554 C CA . GLU A 1 324 ? 52.190 -1.891 -21.043 1.00 86.19 324 GLU A CA 1
ATOM 2555 C C . GLU A 1 324 ? 52.832 -3.290 -21.016 1.00 86.19 324 GLU A C 1
ATOM 2557 O O . GLU A 1 324 ? 53.815 -3.532 -21.711 1.00 86.19 324 GLU A O 1
ATOM 2562 N N . ASN A 1 325 ? 52.231 -4.235 -20.281 1.00 88.81 325 ASN A N 1
ATOM 2563 C CA . ASN A 1 325 ? 52.703 -5.616 -20.129 1.00 88.81 325 ASN A CA 1
ATOM 2564 C C . ASN A 1 325 ? 51.749 -6.635 -20.781 1.00 88.81 325 ASN A C 1
ATOM 2566 O O . ASN A 1 325 ? 51.584 -7.757 -20.288 1.00 88.81 325 ASN A O 1
ATOM 2570 N N . TYR A 1 326 ? 51.079 -6.252 -21.874 1.00 86.12 326 TYR A N 1
ATOM 2571 C CA . TYR A 1 326 ? 49.993 -7.041 -22.464 1.00 86.12 326 TYR A CA 1
ATOM 2572 C C . TYR A 1 326 ? 50.431 -8.446 -22.897 1.00 86.12 326 TYR A C 1
ATOM 2574 O O . TYR A 1 326 ? 49.730 -9.418 -22.620 1.00 86.12 326 TYR A O 1
ATOM 2582 N N . GLN A 1 327 ? 51.595 -8.566 -23.544 1.00 87.00 327 GLN A N 1
ATOM 2583 C CA . GLN A 1 327 ? 52.107 -9.856 -24.026 1.00 87.00 327 GLN A CA 1
ATOM 2584 C C . GLN A 1 327 ? 52.378 -10.821 -22.867 1.00 87.00 327 GLN A C 1
ATOM 2586 O O . GLN A 1 327 ? 51.856 -11.933 -22.861 1.00 87.00 327 GLN A O 1
ATOM 2591 N N . GLU A 1 328 ? 53.093 -10.362 -21.840 1.00 89.00 328 GLU A N 1
ATOM 2592 C CA . GLU A 1 328 ? 53.426 -11.171 -20.665 1.00 89.00 328 GLU A CA 1
ATOM 2593 C C . GLU A 1 328 ? 52.170 -11.526 -19.845 1.00 89.00 328 GLU A C 1
ATOM 2595 O O . GLU A 1 328 ? 51.995 -12.663 -19.409 1.00 89.00 328 GLU A O 1
ATOM 2600 N N . THR A 1 329 ? 51.220 -10.592 -19.718 1.00 88.44 329 THR A N 1
ATOM 2601 C CA . THR A 1 329 ? 49.922 -10.853 -19.073 1.00 88.44 329 THR A CA 1
ATOM 2602 C C . THR A 1 329 ? 49.117 -11.916 -19.829 1.00 88.44 329 THR A C 1
ATOM 2604 O O . THR A 1 329 ? 48.497 -12.792 -19.219 1.00 88.44 329 THR A O 1
ATOM 2607 N N . GLN A 1 330 ? 49.129 -11.867 -21.162 1.00 90.62 330 GLN A N 1
ATOM 2608 C CA . GLN A 1 330 ? 48.431 -12.832 -22.005 1.00 90.62 330 GLN A CA 1
ATOM 2609 C C . GLN A 1 330 ? 49.078 -14.223 -21.945 1.00 90.62 330 GLN A C 1
ATOM 2611 O O . GLN A 1 330 ? 48.360 -15.226 -21.936 1.00 90.62 330 GLN A O 1
ATOM 2616 N N . GLU A 1 331 ? 50.406 -14.295 -21.855 1.00 91.94 331 GLU A N 1
ATOM 2617 C CA . GLU A 1 331 ? 51.149 -15.543 -21.655 1.00 91.94 331 GLU A CA 1
ATOM 2618 C C . GLU A 1 331 ? 50.816 -16.197 -20.311 1.00 91.94 331 GLU A C 1
ATOM 2620 O O . GLU A 1 331 ? 50.475 -17.380 -20.293 1.00 91.94 331 GLU A O 1
ATOM 2625 N N . ILE A 1 332 ? 50.778 -15.428 -19.215 1.00 92.31 332 ILE A N 1
ATOM 2626 C CA . ILE A 1 332 ? 50.354 -15.920 -17.890 1.00 92.31 332 ILE A CA 1
ATOM 2627 C C . ILE A 1 332 ? 48.947 -16.530 -17.961 1.00 92.31 332 ILE A C 1
ATOM 2629 O O . ILE A 1 332 ? 48.703 -17.622 -17.444 1.00 92.31 332 ILE A O 1
ATOM 2633 N N . ILE A 1 333 ? 48.004 -15.847 -18.622 1.00 90.75 333 ILE A N 1
ATOM 2634 C CA . ILE A 1 333 ? 46.631 -16.347 -18.796 1.00 90.75 333 ILE A CA 1
ATOM 2635 C C . ILE A 1 333 ? 46.621 -17.662 -19.586 1.00 90.75 333 ILE A C 1
ATOM 2637 O O . ILE A 1 333 ? 45.856 -18.572 -19.256 1.00 90.75 333 ILE A O 1
ATOM 2641 N N . ASN A 1 334 ? 47.442 -17.769 -20.630 1.00 92.38 334 ASN A N 1
ATOM 2642 C CA . ASN A 1 334 ? 47.510 -18.960 -21.471 1.00 92.38 334 ASN A CA 1
ATOM 2643 C C . ASN A 1 334 ? 48.128 -20.152 -20.722 1.00 92.38 334 ASN A C 1
ATOM 2645 O O . ASN A 1 334 ? 47.568 -21.244 -20.792 1.00 92.38 334 ASN A O 1
ATOM 2649 N N . GLN A 1 335 ? 49.194 -19.933 -19.946 1.00 92.81 335 GLN A N 1
ATOM 2650 C CA . GLN A 1 335 ? 49.820 -20.954 -19.093 1.00 92.81 335 GLN A CA 1
ATOM 2651 C C . GLN A 1 335 ? 48.829 -21.491 -18.049 1.00 92.81 335 GLN A C 1
ATOM 2653 O O . GLN A 1 335 ? 48.618 -22.699 -17.956 1.00 92.81 335 GLN A O 1
ATOM 2658 N N . ILE A 1 336 ? 48.100 -20.604 -17.356 1.00 91.75 336 ILE A N 1
ATOM 2659 C CA . ILE A 1 336 ? 47.068 -21.009 -16.382 1.00 91.75 336 ILE A CA 1
ATOM 2660 C C . ILE A 1 336 ? 45.957 -21.830 -17.052 1.00 91.75 336 ILE A C 1
ATOM 2662 O O . ILE A 1 336 ? 45.487 -22.817 -16.483 1.00 91.75 336 ILE A O 1
ATOM 2666 N N . LYS A 1 337 ? 45.531 -21.453 -18.266 1.00 89.31 337 LYS A N 1
ATOM 2667 C CA . LYS A 1 337 ? 44.522 -22.205 -19.033 1.00 89.31 337 LYS A CA 1
ATOM 2668 C C . LYS A 1 337 ? 45.021 -23.575 -19.495 1.00 89.31 337 LYS A C 1
ATOM 2670 O O . LYS A 1 337 ? 44.212 -24.495 -19.577 1.00 89.31 337 LYS A O 1
ATOM 2675 N N . ALA A 1 338 ? 46.314 -23.706 -19.780 1.00 90.00 338 ALA A N 1
ATOM 2676 C CA . ALA A 1 338 ? 46.962 -24.971 -20.117 1.00 90.00 338 ALA A CA 1
ATOM 2677 C C . ALA A 1 338 ? 47.215 -25.866 -18.885 1.00 90.00 338 ALA A C 1
ATOM 2679 O O . ALA A 1 338 ? 47.575 -27.030 -19.036 1.00 90.00 338 ALA A O 1
ATOM 2680 N N . GLY A 1 339 ? 46.979 -25.352 -17.671 1.00 88.25 339 GLY A N 1
ATOM 2681 C CA . GLY A 1 339 ? 47.241 -26.063 -16.417 1.00 88.25 339 GLY A CA 1
ATOM 2682 C C . GLY A 1 339 ? 48.697 -25.981 -15.953 1.00 88.25 339 GLY A C 1
ATOM 2683 O O . GLY A 1 339 ? 49.083 -26.721 -15.051 1.00 88.25 339 GLY A O 1
ATOM 2684 N N . GLU A 1 340 ? 49.486 -25.088 -16.549 1.00 90.31 340 GLU A N 1
ATOM 2685 C CA . GLU A 1 340 ? 50.895 -24.855 -16.240 1.00 90.31 340 GLU A CA 1
ATOM 2686 C C . GLU A 1 340 ? 51.056 -23.757 -15.177 1.00 90.31 340 GLU A C 1
ATOM 2688 O O . GLU A 1 340 ? 50.204 -22.875 -15.024 1.00 90.31 340 GLU A O 1
ATOM 2693 N N . GLU A 1 341 ? 52.159 -23.804 -14.426 1.00 88.12 341 GLU A N 1
ATOM 2694 C CA . GLU A 1 341 ? 52.504 -22.755 -13.465 1.00 88.12 341 GLU A CA 1
ATOM 2695 C C . GLU A 1 341 ? 53.207 -21.592 -14.186 1.00 88.12 341 GLU A C 1
ATOM 2697 O O . GLU A 1 341 ? 54.210 -21.826 -14.865 1.00 88.12 341 GLU A O 1
ATOM 2702 N N . PRO A 1 342 ? 52.707 -20.344 -14.073 1.00 92.00 342 PRO A N 1
ATOM 2703 C CA . PRO A 1 342 ? 53.293 -19.233 -14.808 1.00 92.00 342 PRO A CA 1
ATOM 2704 C C . PRO A 1 342 ? 54.731 -18.929 -14.403 1.00 92.00 342 PRO A C 1
ATOM 2706 O O . PRO A 1 342 ? 55.043 -18.786 -13.222 1.00 92.00 342 PRO A O 1
ATOM 2709 N N . SER A 1 343 ? 55.597 -18.754 -15.398 1.00 86.62 343 SER A N 1
ATOM 2710 C CA . SER A 1 343 ? 57.029 -18.490 -15.203 1.00 86.62 343 SER A CA 1
ATOM 2711 C C . SER A 1 343 ? 57.375 -17.004 -15.043 1.00 86.62 343 SER A C 1
ATOM 2713 O O . SER A 1 343 ? 58.508 -16.664 -14.701 1.00 86.62 343 SER A O 1
ATOM 2715 N N . SER A 1 344 ? 56.425 -16.107 -15.326 1.00 88.88 344 SER A N 1
ATOM 2716 C CA . SER A 1 344 ? 56.628 -14.655 -15.258 1.00 88.88 344 SER A CA 1
ATOM 2717 C C . SER A 1 344 ? 56.800 -14.164 -13.819 1.00 88.88 344 SER A C 1
ATOM 2719 O O . SER A 1 344 ? 56.082 -14.573 -12.908 1.00 88.88 344 SER A O 1
ATOM 2721 N N . LYS A 1 345 ? 57.697 -13.190 -13.628 1.00 87.31 345 LYS A N 1
ATOM 2722 C CA . LYS A 1 345 ? 57.897 -12.507 -12.339 1.00 87.31 345 LYS A CA 1
ATOM 2723 C C . LYS A 1 345 ? 56.741 -11.575 -11.959 1.00 87.31 345 LYS A C 1
ATOM 2725 O O . LYS A 1 345 ? 56.679 -11.160 -10.806 1.00 87.31 345 LYS A O 1
ATOM 2730 N N . LEU A 1 346 ? 55.858 -11.243 -12.905 1.00 87.50 346 LEU A N 1
ATOM 2731 C CA . LEU A 1 346 ? 54.640 -10.472 -12.650 1.00 87.50 346 LEU A CA 1
ATOM 2732 C C . LEU A 1 346 ? 53.554 -11.333 -11.996 1.00 87.50 346 LEU A C 1
ATOM 2734 O O . LEU A 1 346 ? 52.647 -10.796 -11.364 1.00 87.50 346 LEU A O 1
ATOM 2738 N N . TYR A 1 347 ? 53.613 -12.659 -12.143 1.00 91.25 347 TYR A N 1
ATOM 2739 C CA . TYR A 1 347 ? 52.630 -13.564 -11.561 1.00 91.25 347 TYR A CA 1
ATOM 2740 C C . TYR A 1 347 ? 52.837 -13.713 -10.049 1.00 91.25 347 TYR A C 1
ATOM 2742 O O . TYR A 1 347 ? 53.912 -14.093 -9.589 1.00 91.25 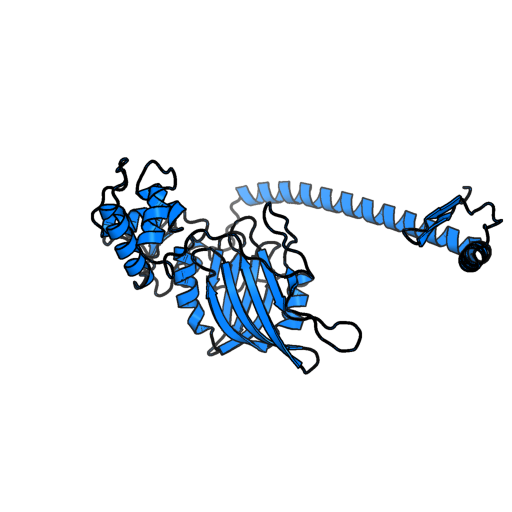347 TYR A O 1
ATOM 2750 N N . LYS A 1 348 ? 51.776 -13.458 -9.271 1.00 92.69 348 LYS A N 1
ATOM 2751 C CA . LYS A 1 348 ? 51.797 -13.604 -7.807 1.00 92.69 348 LYS A CA 1
ATOM 2752 C C . LYS A 1 348 ? 50.969 -14.780 -7.308 1.00 92.69 348 LYS A C 1
ATOM 2754 O O . LYS A 1 348 ? 51.418 -15.530 -6.447 1.00 92.69 348 LYS A O 1
ATOM 2759 N N . LYS A 1 349 ? 49.725 -14.909 -7.778 1.00 92.31 349 LYS A N 1
ATOM 2760 C CA . LYS A 1 349 ? 48.826 -16.010 -7.389 1.00 92.31 349 LYS A CA 1
ATOM 2761 C C . LYS A 1 349 ? 47.640 -16.157 -8.334 1.00 92.31 349 LYS A C 1
ATOM 2763 O O . LYS A 1 349 ? 47.168 -15.175 -8.910 1.00 92.31 349 LYS A O 1
ATOM 2768 N N . PHE A 1 350 ? 47.091 -17.367 -8.376 1.00 91.50 350 PHE A N 1
ATOM 2769 C CA . PHE A 1 350 ? 45.812 -17.681 -9.004 1.00 91.50 350 PHE A CA 1
ATOM 2770 C C . PHE A 1 350 ? 44.844 -18.307 -7.990 1.00 91.50 350 PHE A C 1
ATOM 2772 O O . PHE A 1 350 ? 45.129 -19.348 -7.398 1.00 91.50 350 PHE A O 1
ATOM 2779 N N . ASP A 1 351 ? 43.683 -17.679 -7.791 1.00 89.94 351 ASP A N 1
ATOM 2780 C CA . ASP A 1 351 ? 42.603 -18.231 -6.973 1.00 89.94 351 ASP A CA 1
ATOM 2781 C C . ASP A 1 351 ? 41.650 -19.066 -7.837 1.00 89.94 351 ASP A C 1
ATOM 2783 O O . ASP A 1 351 ? 40.803 -18.540 -8.562 1.00 89.94 351 ASP A O 1
ATOM 2787 N N . LYS A 1 352 ? 41.755 -20.392 -7.705 1.00 84.25 352 LYS A N 1
ATOM 2788 C CA . LYS A 1 352 ? 40.945 -21.362 -8.455 1.00 84.25 352 LYS A CA 1
ATOM 2789 C C . LYS A 1 352 ? 39.442 -21.286 -8.152 1.00 84.25 352 LYS A C 1
ATOM 2791 O O . LYS A 1 352 ? 38.654 -21.714 -8.988 1.00 84.25 352 LYS A O 1
ATOM 2796 N N . LYS A 1 353 ? 39.024 -20.777 -6.983 1.00 83.12 353 LYS A N 1
ATOM 2797 C CA . LYS A 1 353 ? 37.596 -20.686 -6.614 1.00 83.12 353 LYS A CA 1
ATOM 2798 C C . LYS A 1 353 ? 36.906 -19.501 -7.280 1.00 83.12 353 LYS A C 1
ATOM 2800 O O . LYS A 1 353 ? 35.734 -19.599 -7.625 1.00 83.12 353 LYS A O 1
ATOM 2805 N N . THR A 1 354 ? 37.620 -18.387 -7.430 1.00 83.38 354 THR A N 1
ATOM 2806 C CA . THR A 1 354 ? 37.072 -17.137 -7.983 1.00 83.38 354 THR A CA 1
ATOM 2807 C C . THR A 1 354 ? 37.496 -16.880 -9.428 1.00 83.38 354 THR A C 1
ATOM 2809 O O . THR A 1 354 ? 36.901 -16.036 -10.090 1.00 83.38 354 THR A O 1
ATOM 2812 N N . GLY A 1 355 ? 38.500 -17.607 -9.932 1.00 84.75 355 GLY A N 1
ATOM 2813 C CA . GLY A 1 355 ? 39.091 -17.375 -11.250 1.00 84.75 355 GLY A CA 1
ATOM 2814 C C . GLY A 1 355 ? 39.967 -16.117 -11.305 1.00 84.75 355 GLY A C 1
ATOM 2815 O O . GLY A 1 355 ? 40.235 -15.612 -12.392 1.00 84.75 355 GLY A O 1
ATOM 2816 N N . THR A 1 356 ? 40.398 -15.594 -10.153 1.00 89.25 356 THR A N 1
ATOM 2817 C CA . THR A 1 356 ? 41.131 -14.323 -10.059 1.00 89.25 356 THR A CA 1
ATOM 2818 C C . THR A 1 356 ? 42.640 -14.542 -10.167 1.00 89.25 356 THR A C 1
ATOM 2820 O O . THR A 1 356 ? 43.218 -15.294 -9.379 1.00 89.25 356 THR A O 1
ATOM 2823 N N . ILE A 1 357 ? 43.294 -13.837 -11.093 1.00 90.06 357 ILE A N 1
ATOM 2824 C CA . ILE A 1 357 ? 44.759 -13.773 -11.214 1.00 90.06 357 ILE A CA 1
ATOM 2825 C C . ILE A 1 357 ? 45.239 -12.484 -10.542 1.00 90.06 357 ILE A C 1
ATOM 2827 O O . ILE A 1 357 ? 44.697 -11.411 -10.793 1.00 90.06 357 ILE A O 1
ATOM 2831 N N . THR A 1 358 ? 46.239 -12.579 -9.668 1.00 91.44 358 THR A N 1
ATOM 2832 C CA . THR A 1 358 ? 46.903 -11.413 -9.068 1.00 91.44 358 THR A CA 1
ATOM 2833 C C . THR A 1 358 ? 48.263 -11.222 -9.716 1.00 91.44 358 THR A C 1
ATOM 2835 O O . THR A 1 358 ? 49.084 -12.144 -9.699 1.00 91.44 358 THR A O 1
ATOM 2838 N N . LEU A 1 359 ? 48.488 -10.022 -10.243 1.00 90.62 359 LEU A N 1
ATOM 2839 C CA . LEU A 1 359 ? 49.755 -9.595 -10.821 1.00 90.62 359 LEU A CA 1
ATOM 2840 C C . LEU A 1 359 ? 50.409 -8.546 -9.920 1.00 90.62 359 LEU A C 1
ATOM 2842 O O . LEU A 1 359 ? 49.709 -7.759 -9.279 1.00 90.62 359 LEU A O 1
ATOM 2846 N N . GLU A 1 360 ? 51.734 -8.547 -9.862 1.00 91.31 360 GLU A N 1
ATOM 2847 C CA . GLU A 1 360 ? 52.533 -7.579 -9.115 1.00 91.31 360 GLU A CA 1
ATOM 2848 C C . GLU A 1 360 ? 53.461 -6.842 -10.076 1.00 91.31 360 GLU A C 1
ATOM 2850 O O . GLU A 1 360 ? 54.433 -7.395 -10.584 1.00 91.31 360 GLU A O 1
ATOM 2855 N N . PHE A 1 361 ? 53.129 -5.581 -10.334 1.00 84.00 361 PHE A N 1
ATOM 2856 C CA . PHE A 1 361 ? 53.948 -4.675 -11.125 1.00 84.00 361 PHE A CA 1
ATOM 2857 C C . PHE A 1 361 ? 54.909 -3.963 -10.173 1.00 84.00 361 PHE A C 1
ATOM 2859 O O . PHE A 1 361 ? 54.485 -3.471 -9.127 1.00 84.00 361 PHE A O 1
ATOM 2866 N N . LYS A 1 362 ? 56.203 -3.941 -10.500 1.00 73.62 362 LYS A N 1
ATOM 2867 C CA . LYS A 1 362 ? 57.164 -3.113 -9.763 1.00 73.62 362 LYS A CA 1
ATOM 2868 C C . LYS A 1 362 ? 56.965 -1.662 -10.193 1.00 73.62 362 LYS A C 1
ATOM 2870 O O . LYS A 1 362 ? 56.862 -1.416 -11.392 1.00 73.62 362 LYS A O 1
ATOM 2875 N N . GLU A 1 363 ? 56.863 -0.760 -9.220 1.00 56.12 363 GLU A N 1
ATOM 2876 C CA . GLU A 1 363 ? 56.832 0.690 -9.466 1.00 56.12 363 GLU A CA 1
ATOM 2877 C C . GLU A 1 363 ? 58.125 1.202 -10.101 1.00 56.12 363 GLU A C 1
ATOM 2879 O O . GLU A 1 363 ? 59.212 0.672 -9.753 1.00 56.12 363 GLU A O 1
#

Secondary structure (DSSP, 8-state):
---S--HHHHHHHHHHHGGGTT-EEEEEEESSSSEEEEEEESSSEEEEEEETTTEEEEES------SS--HHHHHHHHHHTTPEEEEEEE-TTSSEEEEEEEEEETTEEEEEEEEEE-STT-EEEEEE--B-TTS-BPPSEEEEESS-EE-SS-EE-TTS---PPP-S--TTTS-HHHHHHHHHTS--SSHHHHHHHHTS-HHHHHHHHHHHHT--TT--S--HHHHHHHHHHHHHHHHS----EE-SS-EESS--TT--SEE-SSHHHHHHHHHS--TT---HHHHHHHHHHHHHHHHHHHHHHHHHHHHHHHHHHHHHHHHHTHHHHHHHHHHHHHTPPP--TTEEEEETTTTEEEE----